Protein AF-0000000080781422 (afdb_homodimer)

Structure (mmCIF, N/CA/C/O backbone):
data_AF-0000000080781422-model_v1
#
loop_
_entity.id
_entity.type
_entity.pdbx_description
1 polymer 'Glyoxalase/bleomycin resistance protein/dioxygenase'
#
loop_
_atom_site.group_PDB
_atom_site.id
_atom_site.type_symbol
_atom_site.label_atom_id
_atom_site.label_alt_id
_atom_site.label_comp_id
_atom_site.label_asym_id
_atom_site.label_entity_id
_atom_site.label_seq_id
_atom_site.pdbx_PDB_ins_code
_atom_site.Cartn_x
_atom_site.Cartn_y
_atom_site.Cartn_z
_atom_site.occupancy
_atom_site.B_iso_or_equiv
_atom_site.auth_seq_id
_atom_site.auth_comp_id
_atom_site.auth_asym_id
_atom_site.auth_atom_id
_atom_site.pdbx_PDB_model_num
ATOM 1 N N . MET A 1 1 ? 3.867 -15.047 11.977 1 62.66 1 MET A N 1
ATOM 2 C CA . MET A 1 1 ? 4.746 -14.5 10.953 1 62.66 1 MET A CA 1
ATOM 3 C C . MET A 1 1 ? 4.207 -13.18 10.422 1 62.66 1 MET A C 1
ATOM 5 O O . MET A 1 1 ? 2.994 -13 10.289 1 62.66 1 MET A O 1
ATOM 9 N N . ALA A 1 2 ? 5.117 -12.133 10.25 1 84.44 2 ALA A N 1
ATOM 10 C CA . ALA A 1 2 ? 4.762 -10.82 9.711 1 84.44 2 ALA A CA 1
ATOM 11 C C . ALA A 1 2 ? 4.312 -10.922 8.258 1 84.44 2 ALA A C 1
ATOM 13 O O . ALA A 1 2 ? 4.766 -11.812 7.527 1 84.44 2 ALA A O 1
ATOM 14 N N . PHE A 1 3 ? 3.281 -10.266 7.895 1 95.44 3 PHE A N 1
ATOM 15 C CA . PHE A 1 3 ? 2.781 -10.203 6.527 1 95.44 3 PHE A CA 1
ATOM 16 C C . PHE A 1 3 ? 2.678 -8.758 6.055 1 95.44 3 PHE A C 1
ATOM 18 O O . PHE A 1 3 ? 1.581 -8.203 5.969 1 95.44 3 PHE A O 1
ATOM 25 N N . PRO A 1 4 ? 3.832 -8.234 5.746 1 97.81 4 PRO A N 1
ATOM 26 C CA . PRO A 1 4 ? 3.846 -6.82 5.359 1 97.81 4 PRO A CA 1
ATOM 27 C C . PRO A 1 4 ? 3.307 -6.59 3.947 1 97.81 4 PRO A C 1
ATOM 29 O O . PRO A 1 4 ? 3.143 -7.547 3.184 1 97.81 4 PRO A O 1
ATOM 32 N N . VAL A 1 5 ? 2.949 -5.375 3.707 1 98.62 5 VAL A N 1
ATOM 33 C CA . VAL A 1 5 ? 2.742 -4.887 2.348 1 98.62 5 VAL A CA 1
ATOM 34 C C . VAL A 1 5 ? 3.936 -4.039 1.915 1 98.62 5 VAL A C 1
ATOM 36 O O . VAL A 1 5 ? 4.465 -3.25 2.703 1 98.62 5 VAL A O 1
ATOM 39 N N . PHE A 1 6 ? 4.391 -4.246 0.684 1 98.06 6 PHE A N 1
ATOM 40 C CA . PHE A 1 6 ? 5.473 -3.471 0.088 1 98.06 6 PHE A CA 1
ATOM 41 C C . PHE A 1 6 ? 4.941 -2.541 -0.996 1 98.06 6 PHE A C 1
ATOM 43 O O . PHE A 1 6 ? 4.359 -2.998 -1.982 1 98.06 6 PHE A O 1
ATOM 50 N N . ILE A 1 7 ? 5.105 -1.283 -0.746 1 97.88 7 ILE A N 1
ATOM 51 C CA . ILE A 1 7 ? 4.73 -0.272 -1.729 1 97.88 7 ILE A CA 1
ATOM 52 C C . ILE A 1 7 ? 5.977 0.254 -2.432 1 97.88 7 ILE A C 1
ATOM 54 O O . ILE A 1 7 ? 6.734 1.045 -1.862 1 97.88 7 ILE A O 1
ATOM 58 N N . ASN A 1 8 ? 6.199 -0.196 -3.662 1 95.38 8 ASN A N 1
ATOM 59 C CA . ASN A 1 8 ? 7.391 0.181 -4.418 1 95.38 8 ASN A CA 1
ATOM 60 C C . ASN A 1 8 ? 7.152 1.439 -5.246 1 95.38 8 ASN A C 1
ATOM 62 O O . ASN A 1 8 ? 6.219 1.492 -6.051 1 95.38 8 ASN A O 1
ATOM 66 N N . LEU A 1 9 ? 7.965 2.381 -5.047 1 93.56 9 LEU A N 1
ATOM 67 C CA . LEU A 1 9 ? 7.93 3.658 -5.754 1 93.56 9 LEU A CA 1
ATOM 68 C C . LEU A 1 9 ? 9.305 4.004 -6.316 1 93.56 9 LEU A C 1
ATOM 70 O O . LEU A 1 9 ? 10.328 3.623 -5.75 1 93.56 9 LEU A O 1
ATOM 74 N N . SER A 1 10 ? 9.336 4.711 -7.383 1 91.94 10 SER A N 1
ATOM 75 C CA . SER A 1 10 ? 10.602 5.203 -7.918 1 91.94 10 SER A CA 1
ATOM 76 C C . SER A 1 10 ? 10.828 6.664 -7.555 1 91.94 10 SER A C 1
ATOM 78 O O . SER A 1 10 ? 9.867 7.402 -7.301 1 91.94 10 SER A O 1
ATOM 80 N N . THR A 1 11 ? 12.031 7.016 -7.449 1 91.38 11 THR A N 1
ATOM 81 C CA . THR A 1 11 ? 12.398 8.398 -7.168 1 91.38 11 THR A C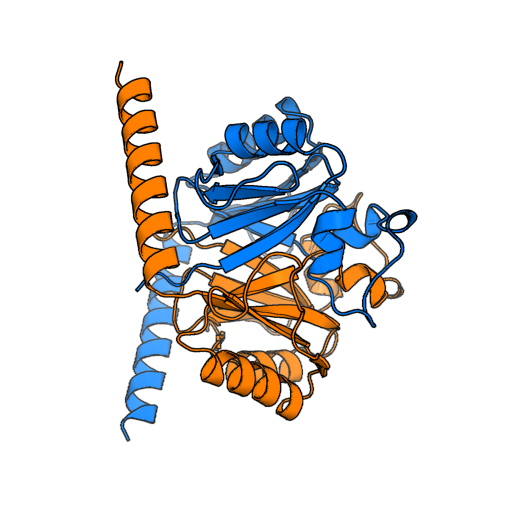A 1
ATOM 82 C C . THR A 1 11 ? 13.633 8.805 -7.969 1 91.38 11 THR A C 1
ATOM 84 O O . THR A 1 11 ? 14.469 7.957 -8.305 1 91.38 11 THR A O 1
ATOM 87 N N . THR A 1 12 ? 13.711 10.086 -8.25 1 86.62 12 THR A N 1
ATOM 88 C CA . THR A 1 12 ? 14.898 10.625 -8.914 1 86.62 12 THR A CA 1
ATOM 89 C C . THR A 1 12 ? 15.883 11.172 -7.891 1 86.62 12 THR A C 1
ATOM 91 O O . THR A 1 12 ? 17 11.547 -8.242 1 86.62 12 THR A O 1
ATOM 94 N N . LYS A 1 13 ? 15.523 11.25 -6.691 1 92.88 13 LYS A N 1
ATOM 95 C CA . LYS A 1 13 ? 16.312 11.797 -5.598 1 92.88 13 LYS A CA 1
ATOM 96 C C . LYS A 1 13 ? 16.25 10.906 -4.363 1 92.88 13 LYS A C 1
ATOM 98 O O . LYS A 1 13 ? 15.617 11.258 -3.365 1 92.88 13 LYS A O 1
ATOM 103 N N . LEU A 1 14 ? 17 9.914 -4.34 1 95.19 14 LEU A N 1
ATOM 104 C CA . LEU A 1 14 ? 16.859 8.852 -3.348 1 95.19 14 LEU A CA 1
ATOM 105 C C . LEU A 1 14 ? 17.094 9.391 -1.941 1 95.19 14 LEU A C 1
ATOM 107 O O . LEU A 1 14 ? 16.281 9.172 -1.043 1 95.19 14 LEU A O 1
ATOM 111 N N . SER A 1 15 ? 18.188 10.125 -1.728 1 96.56 15 SER A N 1
ATOM 112 C CA . SER A 1 15 ? 18.516 10.641 -0.4 1 96.56 15 SER A CA 1
ATOM 113 C C . SER A 1 15 ? 17.469 11.625 0.091 1 96.56 15 SER A C 1
ATOM 115 O O . SER A 1 15 ? 17.078 11.594 1.259 1 96.56 15 SER A O 1
ATOM 117 N N . ALA A 1 16 ? 17.047 12.523 -0.775 1 97.44 16 ALA A N 1
ATOM 118 C CA . ALA A 1 16 ? 16.016 13.484 -0.409 1 97.44 16 ALA A CA 1
ATOM 119 C C . ALA A 1 16 ? 14.703 12.781 -0.078 1 97.44 16 ALA A C 1
ATOM 121 O O . ALA A 1 16 ? 14.016 13.156 0.876 1 97.44 16 ALA A O 1
ATOM 122 N N . ALA A 1 17 ? 14.391 11.773 -0.929 1 96.94 17 ALA A N 1
ATOM 123 C CA . ALA A 1 17 ? 13.18 11 -0.666 1 96.94 17 ALA A CA 1
ATOM 124 C C . ALA A 1 17 ? 13.258 10.297 0.689 1 96.94 17 ALA A C 1
ATOM 126 O O . ALA A 1 17 ? 12.289 10.289 1.446 1 96.94 17 ALA A O 1
ATOM 127 N N . THR A 1 18 ? 14.391 9.75 0.992 1 97.94 18 THR A N 1
ATOM 128 C CA . THR A 1 18 ? 14.594 9.086 2.275 1 97.94 18 THR A CA 1
ATOM 129 C C . THR A 1 18 ? 14.344 10.055 3.428 1 97.94 18 THR A C 1
ATOM 131 O O . THR A 1 18 ? 13.602 9.734 4.363 1 97.94 18 THR A O 1
ATOM 134 N N . THR A 1 19 ? 14.922 11.227 3.32 1 98.31 19 THR A N 1
ATOM 135 C CA . THR A 1 19 ? 14.75 12.242 4.352 1 98.31 19 THR A CA 1
ATOM 136 C C . THR A 1 19 ? 13.281 12.633 4.484 1 98.31 19 THR A C 1
ATOM 138 O O . THR A 1 19 ? 12.773 12.805 5.594 1 98.31 19 THR A O 1
ATOM 141 N N . PHE A 1 20 ? 12.656 12.758 3.363 1 98.56 20 PHE A N 1
ATOM 142 C CA . PHE A 1 20 ? 11.234 13.086 3.363 1 98.56 20 PHE A CA 1
ATOM 143 C C . PHE A 1 20 ? 10.438 12.047 4.148 1 98.56 20 PHE A C 1
ATOM 145 O O . PHE A 1 20 ? 9.695 12.391 5.07 1 98.56 20 PHE A O 1
ATOM 152 N N . TYR A 1 21 ? 10.578 10.758 3.809 1 98.62 21 TYR A N 1
ATOM 153 C CA . TYR A 1 21 ? 9.805 9.703 4.449 1 98.62 21 TYR A CA 1
ATOM 154 C C . TYR A 1 21 ? 10.188 9.562 5.922 1 98.62 21 TYR A C 1
ATOM 156 O O . TYR A 1 21 ? 9.336 9.266 6.762 1 98.62 21 TYR A O 1
ATOM 164 N N . GLU A 1 22 ? 11.469 9.789 6.277 1 98.12 22 GLU A N 1
ATOM 165 C CA . GLU A 1 22 ? 11.844 9.812 7.688 1 98.12 22 GLU A CA 1
ATOM 166 C C . GLU A 1 22 ? 11.109 10.922 8.438 1 98.12 22 GLU A C 1
ATOM 168 O O . GLU A 1 22 ? 10.625 10.711 9.555 1 98.12 22 GLU A O 1
ATOM 173 N N . THR A 1 23 ? 11.047 12.109 7.766 1 98.12 23 THR A N 1
ATOM 174 C CA . THR A 1 23 ? 10.32 13.234 8.344 1 98.12 23 THR A CA 1
ATOM 175 C C . THR A 1 23 ? 8.852 12.883 8.555 1 98.12 23 THR A C 1
ATOM 177 O O . THR A 1 23 ? 8.227 13.336 9.516 1 98.12 23 THR A O 1
ATOM 180 N N . MET A 1 24 ? 8.352 12.016 7.707 1 98.12 24 MET A N 1
ATOM 181 C CA . MET A 1 24 ? 6.934 11.648 7.746 1 98.12 24 MET A CA 1
ATOM 182 C C . MET A 1 24 ? 6.703 10.461 8.68 1 98.12 24 MET A C 1
ATOM 184 O O . MET A 1 24 ? 5.59 9.938 8.75 1 98.12 24 MET A O 1
ATOM 188 N N . GLY A 1 25 ? 7.73 9.992 9.383 1 97.06 25 GLY A N 1
ATOM 189 C CA . GLY A 1 25 ? 7.543 8.984 10.414 1 97.06 25 GLY A CA 1
ATOM 190 C C . GLY A 1 25 ? 7.934 7.594 9.969 1 97.06 25 GLY A C 1
ATOM 191 O O . GLY A 1 25 ? 7.531 6.602 10.578 1 97.06 25 GLY A O 1
ATOM 192 N N . PHE A 1 26 ? 8.625 7.492 8.906 1 98.44 26 PHE A N 1
ATOM 193 C CA . PHE A 1 26 ? 9.148 6.203 8.477 1 98.44 26 PHE A CA 1
ATOM 194 C C . PHE A 1 26 ? 10.578 6.004 8.977 1 98.44 26 PHE A C 1
ATOM 196 O O . PHE A 1 26 ? 11.266 6.973 9.297 1 98.44 26 PHE A O 1
ATOM 203 N N . ILE A 1 27 ? 10.945 4.734 9.047 1 98 27 ILE A N 1
ATOM 204 C CA . ILE A 1 27 ? 12.273 4.32 9.484 1 98 27 ILE A CA 1
ATOM 205 C C . ILE A 1 27 ? 12.984 3.605 8.336 1 98 27 ILE A C 1
ATOM 207 O O . ILE A 1 27 ? 12.445 2.674 7.738 1 98 27 ILE A O 1
ATOM 211 N N . LYS A 1 28 ? 14.172 4.031 8.055 1 97.88 28 LYS A N 1
ATOM 212 C CA . LYS A 1 28 ? 14.961 3.35 7.031 1 97.88 28 LYS A CA 1
ATOM 213 C C . LYS A 1 28 ? 15.422 1.98 7.52 1 97.88 28 LYS A C 1
ATOM 215 O O . LYS A 1 28 ? 16.094 1.877 8.547 1 97.88 28 LYS A O 1
ATOM 220 N N . HIS A 1 29 ? 15.047 1.016 6.801 1 96.75 29 HIS A N 1
ATOM 221 C CA . HIS A 1 29 ? 15.445 -0.351 7.125 1 96.75 29 HIS A CA 1
ATOM 222 C C . HIS A 1 29 ? 16.922 -0.583 6.828 1 96.75 29 HIS A C 1
ATOM 224 O O . HIS A 1 29 ? 17.375 -0.365 5.703 1 96.75 29 HIS A O 1
ATOM 230 N N . PRO A 1 30 ? 17.641 -1.06 7.73 1 93.81 30 PRO A N 1
ATOM 231 C CA . PRO A 1 30 ? 19.078 -1.176 7.527 1 93.81 30 PRO A CA 1
ATOM 232 C C . PRO A 1 30 ? 19.453 -2.344 6.617 1 93.81 30 PRO A C 1
ATOM 234 O O . PRO A 1 30 ? 20.516 -2.316 5.977 1 93.81 30 PRO A O 1
ATOM 237 N N . PHE A 1 31 ? 18.672 -3.322 6.52 1 89.62 31 PHE A N 1
ATOM 238 C CA . PHE A 1 31 ? 18.984 -4.543 5.785 1 89.62 31 PHE A CA 1
ATOM 239 C C . PHE A 1 31 ? 18.547 -4.426 4.332 1 89.62 31 PHE A C 1
ATOM 241 O O . PHE A 1 31 ? 19.281 -4.793 3.418 1 89.62 31 PHE A O 1
ATOM 248 N N . PHE A 1 32 ? 17.375 -3.916 4.129 1 89.44 32 PHE A N 1
ATOM 249 C CA . PHE A 1 32 ? 16.797 -3.85 2.791 1 89.44 32 PHE A CA 1
ATOM 250 C C . PHE A 1 32 ? 17.016 -2.477 2.17 1 89.44 32 PHE A C 1
ATOM 252 O O . PHE A 1 32 ? 16.125 -1.928 1.528 1 89.44 32 PHE A O 1
ATOM 259 N N . SER A 1 33 ? 18.141 -1.875 2.412 1 91.75 33 SER A N 1
ATOM 260 C CA . SER A 1 33 ? 18.547 -0.596 1.834 1 91.75 33 SER A CA 1
ATOM 261 C C . SER A 1 33 ? 19.938 -0.682 1.207 1 91.75 33 SER A C 1
ATOM 263 O O . SER A 1 33 ? 20.828 -1.325 1.756 1 91.75 33 SER A O 1
ATOM 265 N N . SER A 1 34 ? 20.016 -0.158 0.041 1 90.62 34 SER A N 1
ATOM 266 C CA . SER A 1 34 ? 21.266 -0.133 -0.717 1 90.62 34 SER A CA 1
ATOM 267 C C . SER A 1 34 ? 21.484 1.227 -1.37 1 90.62 34 SER A C 1
ATOM 269 O O . SER A 1 34 ? 20.797 2.197 -1.043 1 90.62 34 SER A O 1
ATOM 271 N N . GLU A 1 35 ? 22.484 1.297 -2.227 1 91.94 35 GLU A N 1
ATOM 272 C CA . GLU A 1 35 ? 22.766 2.539 -2.941 1 91.94 35 GLU A CA 1
ATOM 273 C C . GLU A 1 35 ? 21.703 2.822 -3.992 1 91.94 35 GLU A C 1
ATOM 275 O O . GLU A 1 35 ? 21.562 3.955 -4.457 1 91.94 35 GLU A O 1
ATOM 280 N N . HIS A 1 36 ? 20.844 1.854 -4.297 1 91.38 36 HIS A N 1
ATOM 281 C CA . HIS A 1 36 ? 19.891 2.006 -5.387 1 91.38 36 HIS A CA 1
ATOM 282 C C . HIS A 1 36 ? 18.469 2.111 -4.863 1 91.38 36 HIS A C 1
ATOM 284 O O . HIS A 1 36 ? 17.547 2.43 -5.617 1 91.38 36 HIS A O 1
ATOM 290 N N . GLY A 1 37 ? 18.266 1.798 -3.574 1 95.19 37 GLY A N 1
ATOM 291 C CA . GLY A 1 37 ? 16.938 1.826 -3.014 1 95.19 37 GLY A CA 1
ATOM 292 C C . GLY A 1 37 ? 16.922 1.69 -1.502 1 95.19 37 GLY A C 1
ATOM 293 O O . GLY A 1 37 ? 17.812 1.079 -0.918 1 95.19 37 GLY A O 1
ATOM 294 N N . HIS A 1 38 ? 15.977 2.268 -0.909 1 97.56 38 HIS A N 1
ATOM 295 C CA . HIS A 1 38 ? 15.789 2.238 0.537 1 97.56 38 HIS A CA 1
ATOM 296 C C . HIS A 1 38 ? 14.406 1.711 0.902 1 97.56 38 HIS A C 1
ATOM 298 O O . HIS A 1 38 ? 13.414 2.07 0.267 1 97.56 38 HIS A O 1
ATOM 304 N N . ALA A 1 39 ? 14.398 0.794 1.855 1 97.81 39 ALA A N 1
ATOM 305 C CA . ALA A 1 39 ? 13.133 0.378 2.463 1 97.81 39 ALA A CA 1
ATOM 306 C C . ALA A 1 39 ? 12.766 1.281 3.635 1 97.81 39 ALA A C 1
ATOM 308 O O . ALA A 1 39 ? 13.555 1.444 4.574 1 97.81 39 ALA A O 1
ATOM 309 N N . MET A 1 40 ? 11.625 1.876 3.578 1 98.5 40 MET A N 1
ATOM 310 C CA . MET A 1 40 ? 11.125 2.773 4.617 1 98.5 40 MET A CA 1
ATOM 311 C C . MET A 1 40 ? 9.961 2.139 5.367 1 98.5 40 MET A C 1
ATOM 313 O O . MET A 1 40 ? 8.875 1.964 4.805 1 98.5 40 MET A O 1
ATOM 317 N N . VAL A 1 41 ? 10.156 1.852 6.656 1 98.31 41 VAL A N 1
ATOM 318 C CA . VAL A 1 41 ? 9.18 1.143 7.477 1 98.31 41 VAL A CA 1
ATOM 319 C C . VAL A 1 41 ? 8.398 2.141 8.328 1 98.31 41 VAL A C 1
ATOM 321 O O . VAL A 1 41 ? 8.984 2.971 9.023 1 98.31 41 VAL A O 1
ATOM 324 N N . HIS A 1 42 ? 7.074 2.074 8.234 1 98.31 42 HIS A N 1
ATOM 325 C CA . HIS A 1 42 ? 6.266 3.023 8.992 1 98.31 42 HIS A CA 1
ATOM 326 C C . HIS A 1 42 ? 6.422 2.809 10.492 1 98.31 42 HIS A C 1
ATOM 328 O O . HIS A 1 42 ? 6.348 1.676 10.969 1 98.31 42 HIS A O 1
ATOM 334 N N . SER A 1 43 ? 6.492 3.812 11.242 1 97 43 SER A N 1
ATOM 335 C CA . SER A 1 43 ? 6.836 3.725 12.656 1 97 43 SER A CA 1
ATOM 336 C C . SER A 1 43 ? 5.664 3.203 13.484 1 97 43 SER A C 1
ATOM 338 O O . SER A 1 43 ? 5.859 2.568 14.523 1 97 43 SER A O 1
ATOM 340 N N . ARG A 1 44 ? 4.422 3.434 13.031 1 96.38 44 ARG A N 1
ATOM 341 C CA . ARG A 1 44 ? 3.254 3.045 13.812 1 96.38 44 ARG A CA 1
ATOM 342 C C . ARG A 1 44 ? 2.754 1.664 13.406 1 96.38 44 ARG A C 1
ATOM 344 O O . ARG A 1 44 ? 1.955 1.052 14.117 1 96.38 44 ARG A O 1
ATOM 351 N N . ASN A 1 45 ? 3.141 1.188 12.344 1 97.62 45 ASN A N 1
ATOM 352 C CA . ASN A 1 45 ? 2.832 -0.14 11.828 1 97.62 45 ASN A CA 1
ATOM 353 C C . ASN A 1 45 ? 3.943 -0.663 10.922 1 97.62 45 ASN A C 1
ATOM 355 O O . ASN A 1 45 ? 4.008 -0.309 9.742 1 97.62 45 ASN A O 1
ATOM 359 N N . HIS A 1 46 ? 4.723 -1.526 11.43 1 96.62 46 HIS A N 1
ATOM 360 C CA . HIS A 1 46 ? 5.945 -1.945 10.758 1 96.62 46 HIS A CA 1
ATOM 361 C C . HIS A 1 46 ? 5.641 -2.867 9.578 1 96.62 46 HIS A C 1
ATOM 363 O O . HIS A 1 46 ? 6.539 -3.215 8.805 1 96.62 46 HIS A O 1
ATOM 369 N N . ASP A 1 47 ? 4.387 -3.209 9.383 1 97.5 47 ASP A N 1
ATOM 370 C CA . ASP A 1 47 ? 4.008 -4.039 8.242 1 97.5 47 ASP A CA 1
ATOM 371 C C . ASP A 1 47 ? 3.777 -3.184 6.992 1 97.5 47 ASP A C 1
ATOM 373 O O . ASP A 1 47 ? 3.521 -3.713 5.91 1 97.5 47 ASP A O 1
ATOM 377 N N . ILE A 1 48 ? 3.818 -1.918 7.137 1 98.5 48 ILE A N 1
ATOM 378 C CA . ILE A 1 48 ? 3.73 -0.994 6.012 1 98.5 48 ILE A CA 1
ATOM 379 C C . ILE A 1 48 ? 5.133 -0.553 5.598 1 98.5 48 ILE A C 1
ATOM 381 O O . ILE A 1 48 ? 5.801 0.182 6.324 1 98.5 48 ILE A O 1
ATOM 385 N N . VAL A 1 49 ? 5.551 -0.998 4.445 1 98.5 49 VAL A N 1
ATOM 386 C CA . VAL A 1 49 ? 6.91 -0.724 3.984 1 98.5 49 VAL A CA 1
ATOM 387 C C . VAL A 1 49 ? 6.867 -0.046 2.617 1 98.5 49 VAL A C 1
ATOM 389 O O . VAL A 1 49 ? 6.309 -0.595 1.663 1 98.5 49 VAL A O 1
ATOM 392 N N . VAL A 1 50 ? 7.406 1.125 2.549 1 98.38 50 VAL A N 1
ATOM 393 C CA . VAL A 1 50 ? 7.586 1.814 1.274 1 98.38 50 VAL A CA 1
ATOM 394 C C . VAL A 1 50 ? 8.992 1.554 0.74 1 98.38 50 VAL A C 1
ATOM 396 O O . VAL A 1 50 ? 9.984 1.848 1.414 1 98.38 50 VAL A O 1
ATOM 399 N N . MET A 1 51 ? 9.07 0.971 -0.434 1 97.19 51 MET A N 1
ATOM 400 C CA . MET A 1 51 ? 10.344 0.752 -1.123 1 97.19 51 MET A CA 1
ATOM 401 C C . MET A 1 51 ? 10.609 1.854 -2.143 1 97.19 51 MET A C 1
ATOM 403 O O . MET A 1 51 ? 9.977 1.889 -3.201 1 97.19 51 MET A O 1
ATOM 407 N N . ILE A 1 52 ? 11.508 2.707 -1.767 1 96.38 52 ILE A N 1
ATOM 408 C CA . ILE A 1 52 ? 11.867 3.777 -2.691 1 96.38 52 ILE A CA 1
ATOM 409 C C . ILE A 1 52 ? 13.156 3.408 -3.428 1 96.38 52 ILE A C 1
ATOM 411 O O . ILE A 1 52 ? 14.156 3.059 -2.801 1 96.38 52 ILE A O 1
ATOM 415 N N . SER A 1 53 ? 13.148 3.492 -4.719 1 93.88 53 SER A N 1
ATOM 416 C CA . SER A 1 53 ? 14.312 3.119 -5.516 1 93.88 53 SER A CA 1
ATOM 417 C C . SER A 1 53 ? 14.516 4.086 -6.676 1 93.88 53 SER A C 1
ATOM 419 O O . SER A 1 53 ? 13.594 4.785 -7.082 1 93.88 53 SER A O 1
ATOM 421 N N . SER A 1 54 ? 15.75 4.109 -7.148 1 91.31 54 SER A N 1
ATOM 422 C CA . SER A 1 54 ? 15.984 4.816 -8.406 1 91.31 54 SER A CA 1
ATOM 423 C C . SER A 1 54 ? 15.117 4.258 -9.523 1 91.31 54 SER A C 1
ATOM 425 O O . SER A 1 54 ? 14.68 3.105 -9.461 1 91.31 54 SER A O 1
ATOM 427 N N . ALA A 1 55 ? 14.953 5.102 -10.5 1 84.81 55 ALA A N 1
ATOM 428 C CA . ALA A 1 55 ? 14.102 4.691 -11.609 1 84.81 55 ALA A CA 1
ATOM 429 C C . ALA A 1 55 ? 14.633 3.424 -12.273 1 84.81 55 ALA A C 1
ATOM 431 O O . ALA A 1 55 ? 13.867 2.498 -12.555 1 84.81 55 ALA A O 1
ATOM 432 N N . ASP A 1 56 ? 15.945 3.373 -12.453 1 84.88 56 ASP A N 1
ATOM 433 C CA . ASP A 1 56 ? 16.562 2.207 -13.078 1 84.88 56 ASP A CA 1
ATOM 434 C C . ASP A 1 56 ? 16.359 0.956 -12.227 1 84.88 56 ASP A C 1
ATOM 436 O O . ASP A 1 56 ? 16.047 -0.115 -12.75 1 84.88 56 ASP A O 1
ATOM 440 N N . HIS A 1 57 ? 16.516 1.125 -10.992 1 88.31 57 HIS A N 1
ATOM 441 C CA . HIS A 1 57 ? 16.359 -0.009 -10.086 1 88.31 57 HIS A CA 1
ATOM 442 C C . HIS A 1 57 ? 14.906 -0.454 -10.008 1 88.31 57 HIS A C 1
ATOM 444 O O . HIS A 1 57 ? 14.617 -1.653 -10.016 1 88.31 57 HIS A O 1
ATOM 450 N N . PHE A 1 58 ? 14.047 0.47 -9.961 1 89.06 58 PHE A N 1
ATOM 451 C CA . PHE A 1 58 ? 12.617 0.184 -9.922 1 89.06 58 PHE A CA 1
ATOM 452 C C . PHE A 1 58 ? 12.195 -0.628 -11.141 1 89.06 58 PHE A C 1
ATOM 454 O O . PHE A 1 58 ? 11.445 -1.596 -11.016 1 89.06 58 PHE A O 1
ATOM 461 N N . GLN A 1 59 ? 12.695 -0.289 -12.273 1 86.38 59 GLN A N 1
ATOM 462 C CA . GLN A 1 59 ? 12.312 -0.931 -13.523 1 86.38 59 GLN A CA 1
ATOM 463 C C . GLN A 1 59 ? 12.719 -2.4 -13.539 1 86.38 59 GLN A C 1
ATOM 465 O O . GLN A 1 59 ? 12.148 -3.205 -14.273 1 86.38 59 GLN A O 1
ATOM 470 N N . LYS A 1 60 ? 13.664 -2.768 -12.711 1 85.75 60 LYS A N 1
ATOM 471 C CA . LYS A 1 60 ? 14.109 -4.156 -12.656 1 85.75 60 LYS A CA 1
ATOM 472 C C . LYS A 1 60 ? 13.031 -5.055 -12.055 1 85.75 60 LYS A C 1
ATOM 474 O O . LYS A 1 60 ? 13.031 -6.27 -12.273 1 85.75 60 LYS A O 1
ATOM 479 N N . PHE A 1 61 ? 12.133 -4.473 -11.336 1 88.44 61 PHE A N 1
ATOM 480 C CA . PHE A 1 61 ? 11.07 -5.242 -10.695 1 88.44 61 PHE A CA 1
ATOM 481 C C . PHE A 1 61 ? 9.828 -5.289 -11.578 1 88.44 61 PHE A C 1
ATOM 483 O O . PHE A 1 61 ? 8.922 -6.086 -11.336 1 88.44 61 PHE A O 1
ATOM 490 N N . ILE A 1 62 ? 9.773 -4.438 -12.539 1 89.06 62 ILE A N 1
ATOM 491 C CA . ILE A 1 62 ? 8.633 -4.352 -13.43 1 89.06 62 ILE A CA 1
ATOM 492 C C . ILE A 1 62 ? 8.781 -5.363 -14.562 1 89.06 62 ILE A C 1
ATOM 494 O O . ILE A 1 62 ? 9.836 -5.441 -15.195 1 89.06 62 ILE A O 1
ATOM 498 N N . PRO A 1 63 ? 7.699 -6.172 -14.742 1 89.44 63 PRO A N 1
ATOM 499 C CA . PRO A 1 63 ? 7.777 -7.078 -15.891 1 89.44 63 PRO A CA 1
ATOM 500 C C . PRO A 1 63 ? 8.172 -6.363 -17.188 1 89.44 63 PRO A C 1
ATOM 502 O O . PRO A 1 63 ? 7.738 -5.238 -17.422 1 89.44 63 PRO A O 1
ATOM 505 N N . ALA A 1 64 ? 8.922 -7.098 -17.969 1 85.75 64 ALA A N 1
ATOM 506 C CA . ALA A 1 64 ? 9.5 -6.5 -19.172 1 85.75 64 ALA A CA 1
ATOM 507 C C . ALA A 1 64 ? 8.414 -5.891 -20.062 1 85.75 64 ALA A C 1
ATOM 509 O O . ALA A 1 64 ? 8.586 -4.797 -20.594 1 85.75 64 ALA A O 1
ATOM 510 N N . SER A 1 65 ? 7.34 -6.531 -20.234 1 86.06 65 SER A N 1
ATOM 511 C CA . SER A 1 65 ? 6.266 -6.098 -21.125 1 86.06 65 SER A CA 1
ATOM 512 C C . SER A 1 65 ? 5.531 -4.891 -20.547 1 86.06 65 SER A C 1
ATOM 514 O O . SER A 1 65 ? 4.711 -4.277 -21.234 1 86.06 65 SER A O 1
ATOM 516 N N . ARG A 1 66 ? 5.848 -4.52 -19.297 1 86.31 66 ARG A N 1
ATOM 517 C CA . ARG A 1 66 ? 5.148 -3.428 -18.641 1 86.31 66 ARG A CA 1
ATOM 518 C C . ARG A 1 66 ? 6.09 -2.264 -18.359 1 86.31 66 ARG A C 1
ATOM 520 O O . ARG A 1 66 ? 5.691 -1.267 -17.75 1 86.31 66 ARG A O 1
ATOM 527 N N . ARG A 1 67 ? 7.285 -2.434 -18.797 1 80.94 67 ARG A N 1
ATOM 528 C CA . ARG A 1 67 ? 8.266 -1.383 -18.531 1 80.94 67 ARG A CA 1
ATOM 529 C C . ARG A 1 67 ? 7.996 -0.154 -19.391 1 80.94 67 ARG A C 1
ATOM 531 O O . ARG A 1 67 ? 7.629 -0.28 -20.562 1 80.94 67 ARG A O 1
ATOM 538 N N . THR A 1 68 ? 7.93 0.977 -18.688 1 68.19 68 THR A N 1
ATOM 539 C CA . THR A 1 68 ? 7.785 2.246 -19.391 1 68.19 68 THR A CA 1
ATOM 540 C C . THR A 1 68 ? 9.102 3.018 -19.391 1 68.19 68 THR A C 1
ATOM 542 O O . THR A 1 68 ? 9.891 2.914 -18.438 1 68.19 68 THR A O 1
ATOM 545 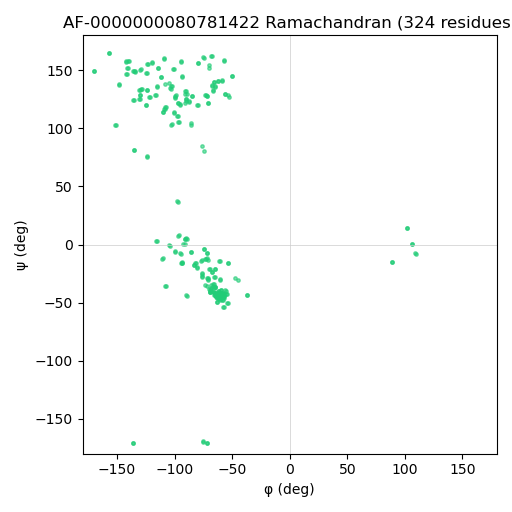N N . PRO A 1 69 ? 9.344 3.586 -20.547 1 57.84 69 PRO A N 1
ATOM 546 C CA . PRO A 1 69 ? 10.547 4.426 -20.5 1 57.84 69 PRO A CA 1
ATOM 547 C C . PRO A 1 69 ? 10.508 5.457 -19.375 1 57.84 69 PRO A C 1
ATOM 549 O O . PRO A 1 69 ? 9.43 5.926 -19 1 57.84 69 PRO A O 1
ATOM 552 N N . GLU A 1 70 ? 11.57 5.531 -18.531 1 54.28 70 GLU A N 1
ATOM 553 C CA . GLU A 1 70 ? 11.75 6.387 -17.359 1 54.28 70 GLU A CA 1
ATOM 554 C C . GLU A 1 70 ? 11.148 7.77 -17.594 1 54.28 70 GLU A C 1
ATOM 556 O O . GLU A 1 70 ? 10.609 8.375 -16.656 1 54.28 70 GLU A O 1
ATOM 561 N N . THR A 1 71 ? 11.367 8.312 -18.734 1 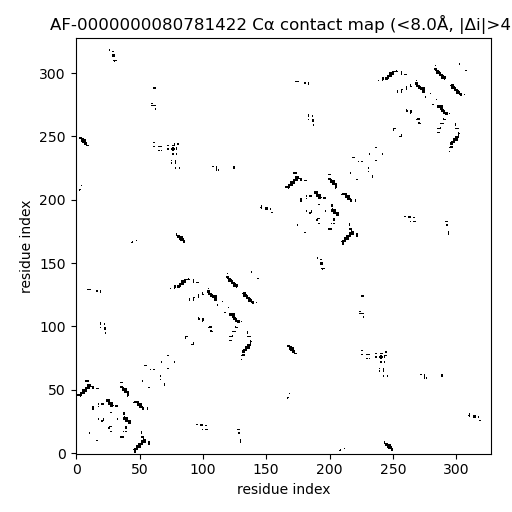49.44 71 THR A N 1
ATOM 562 C CA . THR A 1 71 ? 11.031 9.695 -19.062 1 49.44 71 THR A CA 1
ATOM 563 C C . THR A 1 71 ? 9.523 9.93 -18.938 1 49.44 71 THR A C 1
ATOM 565 O O . THR A 1 71 ? 9.07 11.078 -18.922 1 49.44 71 THR A O 1
ATOM 568 N N . THR A 1 72 ? 8.883 8.875 -18.875 1 52.81 72 THR A N 1
ATOM 569 C CA . THR A 1 72 ? 7.469 9.102 -19.156 1 52.81 72 THR A CA 1
ATOM 570 C C . THR A 1 72 ? 6.645 9.078 -17.875 1 52.81 72 THR A C 1
ATOM 572 O O . THR A 1 72 ? 5.414 9.094 -17.922 1 52.81 72 THR A O 1
ATOM 575 N N . ILE A 1 73 ? 7.266 8.844 -16.75 1 56.66 73 ILE A N 1
ATOM 576 C CA . ILE A 1 73 ? 6.344 8.844 -15.617 1 56.66 73 ILE A CA 1
ATOM 577 C C . ILE A 1 73 ? 5.941 10.281 -15.281 1 56.66 73 ILE A C 1
ATOM 579 O O . ILE A 1 73 ? 6.73 11.039 -14.711 1 56.66 73 ILE A O 1
ATOM 583 N N . ASP A 1 74 ? 4.965 10.797 -16.078 1 58.69 74 ASP A N 1
ATOM 584 C CA . ASP A 1 74 ? 4.422 12.117 -15.781 1 58.69 74 ASP A CA 1
ATOM 585 C C . ASP A 1 74 ? 3.584 12.109 -14.508 1 58.69 74 ASP A C 1
ATOM 587 O O . ASP A 1 74 ? 3.305 11.039 -13.953 1 58.69 74 ASP A O 1
ATOM 591 N N . GLU A 1 75 ? 3.535 13.273 -13.953 1 57.19 75 GLU A N 1
ATOM 592 C CA . GLU A 1 75 ? 2.826 13.484 -12.695 1 57.19 75 GLU A CA 1
ATOM 593 C C . GLU A 1 75 ? 1.439 12.852 -12.727 1 57.19 75 GLU A C 1
ATOM 595 O O . GLU A 1 75 ? 0.943 12.375 -11.703 1 57.19 75 GLU A O 1
ATOM 600 N N . VAL A 1 76 ? 0.894 12.781 -13.859 1 55.84 76 VAL A N 1
ATOM 601 C CA . VAL A 1 76 ? -0.479 12.312 -14.008 1 55.84 76 VAL A CA 1
ATOM 602 C C . VAL A 1 76 ? -0.534 10.805 -13.75 1 55.84 76 VAL A C 1
ATOM 604 O O . VAL A 1 76 ? -1.487 10.305 -13.148 1 55.84 76 VAL A O 1
ATOM 607 N N . SER A 1 77 ? 0.553 10.203 -14.039 1 61.72 77 SER A N 1
ATOM 608 C CA . SER A 1 77 ? 0.614 8.75 -13.867 1 61.72 77 SER A CA 1
ATOM 609 C C . SER A 1 77 ? 0.697 8.375 -12.391 1 61.72 77 SER A C 1
ATOM 611 O O . SER A 1 77 ? 0.313 7.273 -12 1 61.72 77 SER A O 1
ATOM 613 N N . LYS A 1 78 ? 0.944 9.383 -11.641 1 69.75 78 LYS A N 1
ATOM 614 C CA . LYS A 1 78 ? 1.153 9.086 -10.227 1 69.75 78 LYS A CA 1
ATOM 615 C C . LYS A 1 78 ? -0.147 9.211 -9.438 1 69.75 78 LYS A C 1
ATOM 617 O O . LYS A 1 78 ? -0.211 8.836 -8.273 1 69.75 78 LYS A O 1
ATOM 622 N N . ASN A 1 79 ? -1.229 9.555 -10.164 1 76.19 79 ASN A N 1
ATOM 623 C CA . ASN A 1 79 ? -2.512 9.719 -9.492 1 76.19 79 ASN A CA 1
ATOM 624 C C . ASN A 1 79 ? -3.363 8.453 -9.586 1 76.19 79 ASN A C 1
ATOM 626 O O . ASN A 1 79 ? -4.535 8.461 -9.203 1 76.19 79 ASN A O 1
ATOM 630 N N . VAL A 1 80 ? -2.727 7.469 -10.086 1 83.5 80 VAL A N 1
ATOM 631 C CA . VAL A 1 80 ? -3.531 6.285 -10.352 1 83.5 80 VAL A CA 1
ATOM 632 C C . VAL A 1 80 ? -3.701 5.473 -9.07 1 83.5 80 VAL A C 1
ATOM 634 O O . VAL A 1 80 ? -4.559 4.59 -8.992 1 83.5 80 VAL A O 1
ATOM 637 N N . VAL A 1 81 ? -2.887 5.762 -8.102 1 91.56 81 VAL A N 1
ATOM 638 C CA . VAL A 1 81 ? -2.988 5.141 -6.781 1 91.56 81 VAL A CA 1
ATOM 639 C C . VAL A 1 81 ? -2.975 6.219 -5.699 1 91.56 81 VAL A C 1
ATOM 641 O O . VAL A 1 81 ? -2.174 7.152 -5.754 1 91.56 81 VAL A O 1
ATOM 644 N N . LEU A 1 82 ? -3.912 6.203 -4.812 1 94.12 82 LEU A N 1
ATOM 645 C CA . LEU A 1 82 ? -3.92 7.047 -3.625 1 94.12 82 LEU A CA 1
ATOM 646 C C . LEU A 1 82 ? -3.639 6.227 -2.371 1 94.12 82 LEU A C 1
ATOM 648 O O . LEU A 1 82 ? -4.375 5.285 -2.062 1 94.12 82 LEU A O 1
ATOM 652 N N . LEU A 1 83 ? -2.545 6.555 -1.688 1 97.56 83 LEU A N 1
ATOM 653 C CA . LEU A 1 83 ? -2.127 5.824 -0.494 1 97.56 83 LEU A CA 1
ATOM 654 C C . LEU A 1 83 ? -2.598 6.539 0.77 1 97.56 83 LEU A C 1
ATOM 656 O O . LEU A 1 83 ? -2.264 7.703 0.99 1 97.56 83 LEU A O 1
ATOM 660 N N . GLY A 1 84 ? -3.371 5.812 1.542 1 97.56 84 GLY A N 1
ATOM 661 C CA . GLY A 1 84 ? -3.963 6.434 2.717 1 97.56 84 GLY A CA 1
ATOM 662 C C . GLY A 1 84 ? -3.408 5.891 4.02 1 97.56 84 GLY A C 1
ATOM 663 O O . GLY A 1 84 ? -3.158 4.688 4.141 1 97.56 84 GLY A O 1
ATOM 664 N N . LEU A 1 85 ? -3.26 6.719 5.008 1 98.19 85 LEU A N 1
ATOM 665 C CA . LEU A 1 85 ? -2.893 6.367 6.375 1 98.19 85 LEU A CA 1
ATOM 666 C C . LEU A 1 85 ? -3.783 7.09 7.379 1 98.19 85 LEU A C 1
ATOM 668 O O . LEU A 1 85 ? -4.199 8.227 7.145 1 98.19 85 LEU A O 1
ATOM 672 N N . PRO A 1 86 ? -4.004 6.484 8.453 1 97.25 86 PRO A N 1
ATOM 673 C CA . PRO A 1 86 ? -4.875 7.113 9.453 1 97.25 86 PRO A CA 1
ATOM 674 C C . PRO A 1 86 ? -4.156 8.18 10.273 1 97.25 86 PRO A C 1
ATOM 676 O O . PRO A 1 86 ? -2.922 8.195 10.328 1 97.25 86 PRO A O 1
ATOM 679 N N . ALA A 1 87 ? -4.91 9.031 10.781 1 96.69 87 ALA A N 1
ATOM 680 C CA . ALA A 1 87 ? -4.512 9.992 11.805 1 96.69 87 ALA A CA 1
ATOM 681 C C . ALA A 1 87 ? -5.402 9.875 13.039 1 96.69 87 ALA A C 1
ATOM 683 O O . ALA A 1 87 ? -6.551 9.438 12.945 1 96.69 87 ALA A O 1
ATOM 684 N N . LYS A 1 88 ? -4.914 10.273 14.156 1 95.5 88 LYS A N 1
ATOM 685 C CA . LYS A 1 88 ? -5.617 10.102 15.422 1 95.5 88 LYS A CA 1
ATOM 686 C C . LYS A 1 88 ? -6.633 11.219 15.641 1 95.5 88 LYS A C 1
ATOM 688 O O . LYS A 1 88 ? -7.492 11.117 16.516 1 95.5 88 LYS A O 1
ATOM 693 N N . SER A 1 89 ? -6.496 12.305 14.906 1 95.69 89 SER A N 1
ATOM 694 C CA . SER A 1 89 ? -7.383 13.461 15.031 1 95.69 89 SER A CA 1
ATOM 695 C C . SER A 1 89 ? -7.379 14.297 13.75 1 95.69 89 SER A C 1
ATOM 697 O O . SER A 1 89 ? -6.5 14.133 12.898 1 95.69 89 SER A O 1
ATOM 699 N N . LYS A 1 90 ? -8.406 15.156 13.695 1 95.25 90 LYS A N 1
ATOM 700 C CA . LYS A 1 90 ? -8.438 16.109 12.594 1 95.25 90 LYS A CA 1
ATOM 701 C C . LYS A 1 90 ? -7.195 17 12.609 1 95.25 90 LYS A C 1
ATOM 703 O O . LYS A 1 90 ? -6.617 17.297 11.562 1 95.25 90 LYS A O 1
ATOM 708 N N . GLN A 1 91 ? -6.801 17.375 13.781 1 97.38 91 GLN A N 1
ATOM 709 C CA . GLN A 1 91 ? -5.613 18.203 13.93 1 97.38 91 GLN A CA 1
ATOM 710 C C . GLN A 1 91 ? -4.367 17.484 13.422 1 97.38 91 GLN A C 1
ATOM 712 O O . GLN A 1 91 ? -3.525 18.078 12.75 1 97.38 91 GLN A O 1
ATOM 717 N N . GLU A 1 92 ? -4.234 16.219 13.711 1 97.94 92 GLU A N 1
ATOM 718 C CA . GLU A 1 92 ? -3.076 15.461 13.25 1 97.94 92 GLU A CA 1
ATOM 719 C C . GLU A 1 92 ? -3.055 15.352 11.734 1 97.94 92 GLU A C 1
ATOM 721 O O . GLU A 1 92 ? -1.986 15.359 11.117 1 97.94 92 GLU A O 1
ATOM 726 N N . VAL A 1 93 ? -4.277 15.211 11.117 1 97.5 93 VAL A N 1
ATOM 727 C CA . VAL A 1 93 ? -4.348 15.219 9.656 1 97.5 93 VAL A CA 1
ATOM 728 C C . VAL A 1 93 ? -3.672 16.484 9.117 1 97.5 93 VAL A C 1
ATOM 730 O O . VAL A 1 93 ? -2.766 16.391 8.289 1 97.5 93 VAL A O 1
ATOM 733 N N . ASP A 1 94 ? -4.074 17.609 9.672 1 97.88 94 ASP A N 1
ATOM 734 C CA . ASP A 1 94 ? -3.535 18.891 9.219 1 97.88 94 ASP A CA 1
ATOM 735 C C . ASP A 1 94 ? -2.035 18.969 9.477 1 97.88 94 ASP A C 1
ATOM 737 O O . ASP A 1 94 ? -1.271 19.391 8.609 1 97.88 94 ASP A O 1
ATOM 741 N N . GLU A 1 95 ? -1.611 18.594 10.617 1 98.31 95 GLU A N 1
ATOM 742 C CA . GLU A 1 95 ? -0.205 18.656 11 1 98.31 95 GLU A CA 1
ATOM 743 C C . GLU A 1 95 ? 0.666 17.812 10.078 1 98.31 95 GLU A C 1
ATOM 745 O O . GLU A 1 95 ? 1.73 18.266 9.641 1 98.31 95 GLU A O 1
ATOM 750 N N . LEU A 1 96 ? 0.229 16.641 9.797 1 98.31 96 LEU A N 1
ATOM 751 C CA . LEU A 1 96 ? 1.015 15.727 8.961 1 98.31 96 LEU A CA 1
ATOM 752 C C . LEU A 1 96 ? 1.083 16.219 7.523 1 98.31 96 LEU A C 1
ATOM 754 O O . LEU A 1 96 ? 2.133 16.141 6.883 1 98.31 96 LEU A O 1
ATOM 758 N N . VAL A 1 97 ? -0.008 16.719 7.027 1 98.5 97 VAL A N 1
ATOM 759 C CA . VAL A 1 97 ? -0.033 17.25 5.668 1 98.5 97 VAL A CA 1
ATOM 760 C C . VAL A 1 97 ? 0.863 18.484 5.57 1 98.5 97 VAL A C 1
ATOM 762 O O . VAL A 1 97 ? 1.613 18.641 4.605 1 98.5 97 VAL A O 1
ATOM 765 N N . GLU A 1 98 ? 0.823 19.328 6.582 1 98.44 98 GLU A N 1
ATOM 766 C CA . GLU A 1 98 ? 1.689 20.5 6.594 1 98.44 98 GLU A CA 1
ATOM 767 C C . GLU A 1 98 ? 3.154 20.109 6.762 1 98.44 98 GLU A C 1
ATOM 769 O O . GLU A 1 98 ? 4.043 20.766 6.211 1 98.44 98 GLU A O 1
ATOM 774 N N . ARG A 1 99 ? 3.404 19.125 7.551 1 98.62 99 ARG A N 1
ATOM 775 C CA . ARG A 1 99 ? 4.758 18.594 7.684 1 98.62 99 ARG A CA 1
ATOM 776 C C . ARG A 1 99 ? 5.301 18.141 6.332 1 98.62 99 ARG A C 1
ATOM 778 O O . ARG A 1 99 ? 6.465 18.391 6.012 1 98.62 99 ARG A O 1
ATOM 785 N N . ALA A 1 100 ? 4.449 17.438 5.578 1 98.5 100 ALA A N 1
ATOM 786 C CA . ALA A 1 100 ? 4.848 17.016 4.242 1 98.5 100 ALA A CA 1
ATOM 787 C C . ALA A 1 100 ? 5.238 18.203 3.371 1 98.5 100 ALA A C 1
ATOM 789 O O . ALA A 1 100 ? 6.242 18.156 2.66 1 98.5 100 ALA A O 1
ATOM 790 N N . ALA A 1 101 ? 4.469 19.25 3.463 1 98.19 101 ALA A N 1
ATOM 791 C CA . ALA A 1 101 ? 4.758 20.453 2.688 1 98.19 101 ALA A CA 1
ATOM 792 C C . ALA A 1 101 ? 6.082 21.094 3.119 1 98.19 101 ALA A C 1
ATOM 794 O O . ALA A 1 101 ? 6.883 21.5 2.277 1 98.19 101 ALA A O 1
ATOM 795 N N . SER A 1 102 ? 6.305 21.125 4.383 1 98.31 102 SER A N 1
ATOM 796 C CA . SER A 1 102 ? 7.531 21.719 4.918 1 98.31 102 SER A CA 1
ATOM 797 C C . SER A 1 102 ? 8.75 20.891 4.531 1 98.31 102 SER A C 1
ATOM 799 O O . SER A 1 102 ? 9.867 21.406 4.461 1 98.31 102 SER A O 1
ATOM 801 N N . ALA A 1 103 ? 8.508 19.641 4.266 1 98 103 ALA A N 1
ATOM 802 C CA . ALA A 1 103 ? 9.594 18.734 3.906 1 98 103 ALA A CA 1
ATOM 803 C C . ALA A 1 103 ? 9.805 18.703 2.395 1 98 103 ALA A C 1
ATOM 805 O O . ALA A 1 103 ? 10.602 17.906 1.89 1 98 103 ALA A O 1
ATOM 806 N N . GLY A 1 104 ? 9.109 19.516 1.66 1 97.5 104 GLY A N 1
ATOM 807 C CA . GLY A 1 104 ? 9.344 19.656 0.231 1 97.5 104 GLY A CA 1
ATOM 808 C C . GLY A 1 104 ? 8.234 19.062 -0.613 1 97.5 104 GLY A C 1
ATOM 809 O O . GLY A 1 104 ? 8.234 19.203 -1.838 1 97.5 104 GLY A O 1
A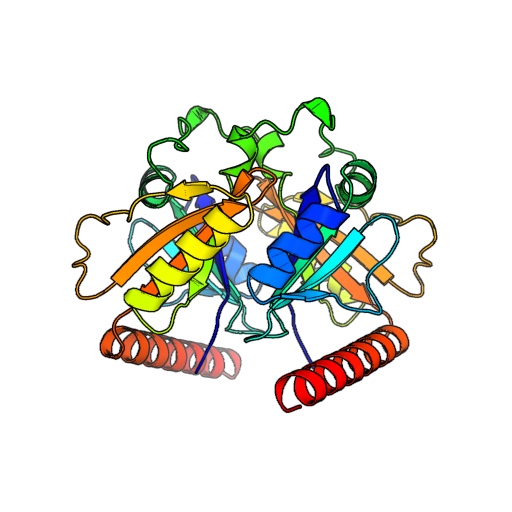TOM 810 N N . GLY A 1 105 ? 7.277 18.359 0.023 1 97.06 105 GLY A N 1
ATOM 811 C CA . GLY A 1 105 ? 6.109 17.875 -0.696 1 97.06 105 GLY A CA 1
ATOM 812 C C . GLY A 1 105 ? 5.098 18.969 -1.003 1 97.06 105 GLY A C 1
ATOM 813 O O . GLY A 1 105 ? 5.422 20.156 -0.945 1 97.06 105 GLY A O 1
ATOM 814 N N . LYS A 1 106 ? 3.98 18.516 -1.444 1 96.62 106 LYS A N 1
ATOM 815 C CA . LYS A 1 106 ? 2.893 19.438 -1.751 1 96.62 106 LYS A CA 1
ATOM 816 C C . LYS A 1 106 ? 1.644 19.109 -0.94 1 96.62 106 LYS A C 1
ATOM 818 O O . LYS A 1 106 ? 1.164 17.969 -0.966 1 96.62 106 LYS A O 1
ATOM 823 N N . ALA A 1 107 ? 1.15 20.094 -0.267 1 97.75 107 ALA A N 1
ATOM 824 C CA . ALA A 1 107 ? -0.077 19.922 0.51 1 97.75 107 ALA A CA 1
ATOM 825 C C . ALA A 1 107 ? -1.3 20.328 -0.308 1 97.75 107 ALA A C 1
ATOM 827 O O . ALA A 1 107 ? -1.233 21.266 -1.118 1 97.75 107 ALA A O 1
ATOM 828 N N . PHE A 1 108 ? -2.355 19.641 -0.099 1 96.5 108 PHE A N 1
ATOM 829 C CA . PHE A 1 108 ? -3.623 19.953 -0.75 1 96.5 108 PHE A CA 1
ATOM 830 C C . PHE A 1 108 ? -4.695 20.266 0.283 1 96.5 108 PHE A C 1
ATOM 832 O O . PHE A 1 108 ? -4.59 19.875 1.442 1 96.5 108 PHE A O 1
ATOM 839 N N . PRO A 1 109 ? -5.73 21.016 -0.125 1 93.56 109 PRO A N 1
ATOM 840 C CA . PRO A 1 109 ? -6.844 21.281 0.791 1 93.56 109 PRO A CA 1
ATOM 841 C C . PRO A 1 109 ? -7.652 20.016 1.101 1 93.56 109 PRO A C 1
ATOM 843 O O . PRO A 1 109 ? -7.516 19.016 0.41 1 93.56 109 PRO A O 1
ATOM 846 N N . ALA A 1 110 ? -8.414 20.141 2.184 1 91.62 110 ALA A N 1
ATOM 847 C CA . ALA A 1 110 ? -9.305 19.031 2.533 1 91.62 110 ALA A CA 1
ATOM 848 C C . ALA A 1 110 ? -10.281 18.734 1.4 1 91.62 110 ALA A C 1
ATOM 850 O O . ALA A 1 110 ? -10.719 19.656 0.691 1 91.62 110 ALA A O 1
ATOM 851 N N . VAL A 1 111 ? -10.469 17.453 1.263 1 82.44 111 VAL A N 1
ATOM 852 C CA . VAL A 1 111 ? -11.453 17.016 0.276 1 82.44 111 VAL A CA 1
ATOM 853 C C . VAL A 1 111 ? -12.82 16.891 0.934 1 82.44 111 VAL A C 1
ATOM 855 O O . VAL A 1 111 ? -12.953 16.297 2.01 1 82.44 111 VAL A O 1
ATOM 858 N N . LYS A 1 112 ? -13.711 17.547 0.466 1 73.69 112 LYS A N 1
ATOM 859 C CA . LYS A 1 112 ? -15.086 17.453 0.955 1 73.69 112 LYS A CA 1
ATOM 860 C C . LYS A 1 112 ? -15.836 16.312 0.268 1 73.69 112 LYS A C 1
ATOM 862 O O . LYS A 1 112 ? -16.031 16.328 -0.949 1 73.69 112 LYS A O 1
ATOM 867 N N . MET A 1 113 ? -15.961 15.258 1.023 1 66.88 113 MET A N 1
ATOM 868 C CA . MET A 1 113 ? -16.734 14.156 0.455 1 66.88 113 MET A CA 1
ATOM 869 C C . MET A 1 113 ? -18.234 14.422 0.578 1 66.88 113 MET A C 1
ATOM 871 O O . MET A 1 113 ? -18.719 14.75 1.66 1 66.88 113 MET A O 1
ATOM 875 N N . GLU A 1 114 ? -18.766 14.445 -0.603 1 60.5 114 GLU A N 1
ATOM 876 C CA . GLU A 1 114 ? -20.219 14.648 -0.575 1 60.5 114 GLU A CA 1
ATOM 877 C C . GLU A 1 114 ? -20.906 13.594 0.281 1 60.5 114 GLU A C 1
ATOM 879 O O . GLU A 1 114 ? -20.641 12.398 0.144 1 60.5 114 GLU A O 1
ATOM 884 N N . GLY A 1 115 ? -21.734 13.93 1.188 1 59.44 115 GLY A N 1
ATOM 885 C CA . GLY A 1 115 ? -22.516 13.031 2.031 1 59.44 115 GLY A CA 1
ATOM 886 C C . GLY A 1 115 ? -21.781 12.633 3.305 1 59.44 115 GLY A C 1
ATOM 887 O O . GLY A 1 115 ? -22.344 11.938 4.148 1 59.44 115 GLY A O 1
ATOM 888 N N . CYS A 1 116 ? -20.609 12.891 3.244 1 63.22 116 CYS A N 1
ATOM 889 C CA . CYS A 1 116 ? -19.891 12.594 4.477 1 63.22 116 CYS A CA 1
ATOM 890 C C . CYS A 1 116 ? -19.656 13.867 5.285 1 63.22 116 CYS A C 1
ATOM 892 O O . CYS A 1 116 ? -19.062 14.82 4.789 1 63.22 116 CYS A O 1
ATOM 894 N N . ASP A 1 117 ? -20.297 13.883 6.387 1 69.75 117 ASP A N 1
ATOM 895 C CA . ASP A 1 117 ? -20.109 14.984 7.328 1 69.75 117 ASP A CA 1
ATOM 896 C C . ASP A 1 117 ? -18.688 14.984 7.898 1 69.75 117 ASP A C 1
ATOM 898 O O . ASP A 1 117 ? -18.141 13.93 8.219 1 69.75 117 ASP A O 1
ATOM 902 N N . GLU A 1 118 ? -18.156 16.078 7.879 1 75.56 118 GLU A N 1
ATOM 903 C CA . GLU A 1 118 ? -16.828 16.281 8.453 1 75.56 118 GLU A CA 1
ATOM 904 C C . GLU A 1 118 ? -16.781 15.797 9.898 1 75.56 118 GLU A C 1
ATOM 906 O O . GLU A 1 118 ? -15.695 15.602 10.453 1 75.56 118 GLU A O 1
ATOM 911 N N . SER A 1 119 ? -17.938 15.625 10.383 1 81.81 119 SER A N 1
ATOM 912 C CA . SER A 1 119 ? -17.984 15.117 11.75 1 81.81 119 SER A CA 1
ATOM 913 C C . SER A 1 119 ? -17.688 13.625 11.789 1 81.81 119 SER A C 1
ATOM 915 O O . SER A 1 119 ? -17.312 13.086 12.844 1 81.81 119 SER A O 1
ATOM 917 N N . MET A 1 120 ? -17.719 13.008 10.688 1 87.44 120 MET A N 1
ATOM 918 C CA . MET A 1 120 ? -17.516 11.562 10.664 1 87.44 120 MET A CA 1
ATOM 919 C C . MET A 1 120 ? -16.156 11.211 10.078 1 87.44 120 MET A C 1
ATOM 921 O O . MET A 1 120 ? -15.516 10.25 10.508 1 87.44 120 MET A O 1
ATOM 925 N N . MET A 1 121 ? -15.773 11.953 9.156 1 91.81 121 MET A N 1
ATOM 926 C CA . MET A 1 121 ? -14.516 11.68 8.469 1 91.81 121 MET A CA 1
ATOM 927 C C . MET A 1 121 ? -13.859 12.969 7.992 1 91.81 121 MET A C 1
ATOM 929 O O . MET A 1 121 ? -14.547 13.898 7.57 1 91.81 121 MET A O 1
ATOM 933 N N . TYR A 1 122 ? -12.57 13.094 8.156 1 93.5 122 TYR A N 1
ATOM 934 C CA . TYR A 1 122 ? -11.773 14.227 7.707 1 93.5 122 TYR A CA 1
ATOM 935 C C . TYR A 1 122 ? -10.484 13.758 7.043 1 93.5 122 TYR A C 1
ATOM 937 O O . TYR A 1 122 ? -9.734 12.969 7.617 1 93.5 122 TYR A O 1
ATOM 945 N N . THR A 1 123 ? -10.297 14.211 5.789 1 94.88 123 THR A N 1
ATOM 946 C CA . THR A 1 123 ? -9.102 13.773 5.074 1 94.88 123 THR A CA 1
ATOM 947 C C . THR A 1 123 ? -8.438 14.945 4.355 1 94.88 123 THR A C 1
ATOM 949 O O . THR A 1 123 ? -9.117 15.891 3.945 1 94.88 123 THR A O 1
ATOM 952 N N . ARG A 1 124 ? -7.18 14.883 4.223 1 96.31 124 ARG A N 1
ATOM 953 C CA . ARG A 1 124 ? -6.359 15.758 3.391 1 96.31 124 ARG A CA 1
ATOM 954 C C . ARG A 1 124 ? -5.23 14.977 2.723 1 96.31 124 ARG A C 1
ATOM 956 O O . ARG A 1 124 ? -4.691 14.031 3.305 1 96.31 124 ARG A O 1
ATOM 963 N N . ALA A 1 125 ? -4.941 15.453 1.545 1 96.44 125 ALA A N 1
ATOM 964 C CA . ALA A 1 125 ? -3.91 14.75 0.783 1 96.44 125 ALA A CA 1
ATOM 965 C C . ALA A 1 125 ? -2.637 15.586 0.688 1 96.44 125 ALA A C 1
ATOM 967 O O . ALA A 1 125 ? -2.654 16.781 0.957 1 96.44 125 ALA A O 1
ATOM 968 N N . PHE A 1 126 ? -1.544 14.945 0.41 1 97 126 PHE A N 1
ATOM 969 C CA . PHE A 1 126 ? -0.297 15.57 -0.008 1 97 126 PHE A CA 1
ATOM 970 C C . PHE A 1 126 ? 0.404 14.734 -1.07 1 97 126 PHE A C 1
ATOM 972 O O . PHE A 1 126 ? 0.095 13.555 -1.238 1 97 126 PHE A O 1
ATOM 979 N N . ALA A 1 127 ? 1.23 15.375 -1.811 1 95.56 127 ALA A N 1
ATOM 980 C CA . ALA A 1 127 ? 2.135 14.688 -2.727 1 95.56 127 ALA A CA 1
ATOM 981 C C . ALA A 1 127 ? 3.553 14.641 -2.166 1 95.56 127 ALA A C 1
ATOM 983 O O . ALA A 1 127 ? 4.047 15.633 -1.629 1 95.56 127 ALA A O 1
ATOM 984 N N . ASP A 1 128 ? 4.168 13.445 -2.252 1 95.75 128 ASP A N 1
ATOM 985 C CA . ASP A 1 128 ? 5.566 13.367 -1.841 1 95.75 128 ASP A CA 1
ATOM 986 C C . ASP A 1 128 ? 6.477 14.055 -2.855 1 95.75 128 ASP A C 1
ATOM 988 O O . ASP A 1 128 ? 5.996 14.727 -3.771 1 95.75 128 ASP A O 1
ATOM 992 N N . LEU A 1 129 ? 7.777 13.961 -2.785 1 94.31 129 LEU A N 1
ATOM 993 C CA . LEU A 1 129 ? 8.742 14.711 -3.586 1 94.31 129 LEU A CA 1
ATOM 994 C C . LEU A 1 129 ? 8.633 14.336 -5.059 1 94.31 129 LEU A C 1
ATOM 996 O O . LEU A 1 129 ? 8.938 15.141 -5.938 1 94.31 129 LEU A O 1
ATOM 1000 N N . ASP A 1 130 ? 8.188 13.102 -5.297 1 91.62 130 ASP A N 1
ATOM 1001 C CA . ASP A 1 130 ? 8.125 12.609 -6.668 1 91.62 130 ASP A CA 1
ATOM 1002 C C . ASP A 1 130 ? 6.703 12.703 -7.219 1 91.62 130 ASP A C 1
ATOM 1004 O O . ASP A 1 130 ? 6.461 12.359 -8.383 1 91.62 130 ASP A O 1
ATOM 1008 N N . GLY A 1 131 ? 5.77 13.078 -6.348 1 91.12 131 GLY A N 1
ATOM 1009 C CA . GLY A 1 131 ? 4.426 13.336 -6.84 1 91.12 131 GLY A CA 1
ATOM 1010 C C . GLY A 1 131 ? 3.439 12.242 -6.473 1 91.12 131 GLY A C 1
ATOM 1011 O O . GLY A 1 131 ? 2.266 12.305 -6.848 1 91.12 131 GLY A O 1
ATOM 1012 N N . TYR A 1 132 ? 3.842 11.195 -5.766 1 93.56 132 TYR A N 1
ATOM 1013 C CA . TYR A 1 132 ? 2.896 10.18 -5.316 1 93.56 132 TYR A CA 1
ATOM 1014 C C . TYR A 1 132 ? 1.938 10.75 -4.277 1 93.56 132 TYR A C 1
ATOM 1016 O O . TYR A 1 132 ? 2.355 11.484 -3.371 1 93.56 132 TYR A O 1
ATOM 1024 N N . LEU A 1 133 ? 0.691 10.43 -4.418 1 94.12 133 LEU A N 1
ATOM 1025 C CA . LEU A 1 133 ? -0.323 11.008 -3.545 1 94.12 133 LEU A CA 1
ATOM 1026 C C . LEU A 1 133 ? -0.521 10.148 -2.301 1 94.12 133 LEU A C 1
ATOM 1028 O O . LEU A 1 133 ? -0.688 8.93 -2.4 1 94.12 133 LEU A O 1
ATOM 1032 N N . TRP A 1 134 ? -0.471 10.766 -1.23 1 97.25 134 TRP A N 1
ATOM 1033 C CA . TRP A 1 134 ? -0.854 10.227 0.071 1 97.25 134 TRP A CA 1
ATOM 1034 C C . TRP A 1 134 ? -2.078 10.953 0.62 1 97.25 134 TRP A C 1
ATOM 1036 O O . TRP A 1 134 ? -2.326 12.109 0.279 1 97.25 134 TRP A O 1
ATOM 1046 N N . GLU A 1 135 ? -2.787 10.242 1.402 1 97.06 135 GLU A N 1
ATOM 1047 C CA . GLU A 1 135 ? -3.932 10.812 2.109 1 97.06 135 GLU A CA 1
ATOM 1048 C C . GLU A 1 135 ? -3.883 10.469 3.598 1 97.06 135 GLU A C 1
ATOM 1050 O O . GLU A 1 135 ? -3.723 9.305 3.971 1 97.06 135 GLU A O 1
ATOM 1055 N N . MET A 1 136 ? -3.947 11.484 4.426 1 97.38 136 MET A N 1
ATOM 1056 C CA . MET A 1 136 ? -4.199 11.289 5.848 1 97.38 136 MET A CA 1
ATOM 1057 C C . MET A 1 136 ? -5.695 11.32 6.148 1 97.38 136 MET A C 1
ATOM 1059 O O . MET A 1 136 ? -6.395 12.234 5.715 1 97.38 136 MET A O 1
ATOM 1063 N N . VAL A 1 137 ? -6.156 10.352 6.906 1 95.94 137 VAL A N 1
ATOM 1064 C CA . VAL A 1 137 ? -7.598 10.234 7.117 1 95.94 137 VAL A CA 1
ATOM 1065 C C . VAL A 1 137 ? -7.891 10.094 8.609 1 95.94 137 VAL A C 1
ATOM 1067 O O . VAL A 1 137 ? -7.203 9.352 9.32 1 95.94 137 VAL A O 1
ATOM 1070 N N . TRP A 1 138 ? -8.773 10.797 9.062 1 95.5 138 TRP A N 1
ATOM 1071 C CA . TRP A 1 138 ? -9.344 10.633 10.398 1 95.5 138 TRP A CA 1
ATOM 1072 C C . TRP A 1 138 ? -10.82 10.242 10.312 1 95.5 138 TRP A C 1
ATOM 1074 O O . TRP A 1 138 ? -11.57 10.797 9.508 1 95.5 138 TRP A O 1
ATOM 1084 N N . CYS A 1 139 ? -11.203 9.312 11.094 1 93.38 139 CYS A N 1
ATOM 1085 C CA . CYS A 1 139 ? -12.594 8.914 11.227 1 93.38 139 CYS A CA 1
ATOM 1086 C C . CYS A 1 139 ? -13.047 8.984 12.68 1 93.38 139 CYS A C 1
ATOM 1088 O O . CYS A 1 139 ? -12.266 8.695 13.594 1 93.38 139 CYS A O 1
ATOM 1090 N N . GLU A 1 140 ? -14.281 9.297 12.836 1 93.38 140 GLU A N 1
ATOM 1091 C CA . GLU A 1 140 ? -14.859 9.344 14.172 1 93.38 140 GLU A CA 1
ATOM 1092 C C . GLU A 1 140 ? -14.812 7.969 14.844 1 93.38 140 GLU A C 1
ATOM 1094 O O . GLU A 1 140 ? -15.047 6.949 14.188 1 93.38 140 GLU A O 1
ATOM 1099 N N . GLU A 1 141 ? -14.516 8.062 16.109 1 92.5 141 GLU A N 1
ATOM 1100 C CA . GLU A 1 141 ? -14.242 6.832 16.859 1 92.5 141 GLU A CA 1
ATOM 1101 C C . GLU A 1 141 ? -15.43 5.875 16.797 1 92.5 141 GLU A C 1
ATOM 1103 O O . GLU A 1 141 ? -15.25 4.66 16.703 1 92.5 141 GLU A O 1
ATOM 1108 N N . GLY A 1 142 ? -16.562 6.406 16.984 1 92 142 GLY A N 1
ATOM 1109 C CA . GLY A 1 142 ? -17.75 5.562 16.906 1 92 142 GLY A CA 1
ATOM 1110 C C . GLY A 1 142 ? -17.875 4.836 15.586 1 92 142 GLY A C 1
ATOM 1111 O O . GLY A 1 142 ? -18.281 3.672 15.547 1 92 142 GLY A O 1
ATOM 1112 N N . MET A 1 143 ? -17.547 5.484 14.539 1 90.69 143 MET A N 1
ATOM 1113 C CA . MET A 1 143 ? -17.578 4.879 13.211 1 90.69 143 MET A CA 1
ATOM 1114 C C . MET A 1 143 ? -16.547 3.771 13.094 1 90.69 143 MET A C 1
ATOM 1116 O O . MET A 1 143 ? -16.828 2.709 12.539 1 90.69 143 MET A O 1
ATOM 1120 N N . VAL A 1 144 ? -15.391 4.035 13.594 1 92.56 144 VAL A N 1
ATOM 1121 C CA . VAL A 1 144 ? -14.312 3.049 13.547 1 92.56 144 VAL A CA 1
ATOM 1122 C C . VAL A 1 144 ? -14.734 1.79 14.305 1 92.56 144 VAL A C 1
ATOM 1124 O O . VAL A 1 144 ? -14.539 0.673 13.82 1 92.56 144 VAL A O 1
ATOM 1127 N N . LYS A 1 145 ? -15.281 1.995 15.438 1 93.75 145 LYS A N 1
ATOM 1128 C CA . LYS A 1 145 ? -15.734 0.875 16.266 1 93.75 145 LYS A CA 1
ATOM 1129 C C . LYS A 1 145 ? -16.797 0.052 15.523 1 93.75 145 LYS A C 1
ATOM 1131 O O . LYS A 1 145 ? -16.734 -1.18 15.531 1 93.75 145 LYS A O 1
ATOM 1136 N N . MET A 1 146 ? -17.734 0.764 14.984 1 93.62 146 MET A N 1
ATOM 1137 C CA . MET A 1 146 ? -18.781 0.082 14.242 1 93.62 146 MET A CA 1
ATOM 1138 C C . MET A 1 146 ? -18.203 -0.706 13.07 1 93.62 146 MET A C 1
ATOM 1140 O O . MET A 1 146 ? -18.594 -1.847 12.828 1 93.62 146 MET A O 1
ATOM 1144 N N . ALA A 1 147 ? -17.297 -0.086 12.367 1 93.5 147 ALA A N 1
ATOM 1145 C CA . ALA A 1 147 ? -16.641 -0.729 11.227 1 93.5 147 ALA A CA 1
ATOM 1146 C C . ALA A 1 147 ? -15.875 -1.972 11.664 1 93.5 147 ALA A C 1
ATOM 1148 O O . ALA A 1 147 ? -15.953 -3.016 11.008 1 93.5 147 ALA A O 1
ATOM 1149 N N . ASP A 1 148 ? -15.125 -1.896 12.727 1 94.62 148 ASP A N 1
ATOM 1150 C CA . ASP A 1 148 ? -14.352 -3.018 13.242 1 94.62 148 ASP A CA 1
ATOM 1151 C C . ASP A 1 148 ? -15.258 -4.18 13.641 1 94.62 148 ASP A C 1
ATOM 1153 O O . ASP A 1 148 ? -14.938 -5.34 13.375 1 94.62 148 ASP A O 1
ATOM 1157 N N . GLU A 1 149 ? -16.328 -3.83 14.289 1 95.62 149 GLU A N 1
ATOM 1158 C CA . GLU A 1 149 ? -17.281 -4.855 14.695 1 95.62 149 GLU A CA 1
ATOM 1159 C C . GLU A 1 149 ? -17.891 -5.559 13.484 1 95.62 149 GLU A C 1
ATOM 1161 O O . GLU A 1 149 ? -18.047 -6.781 13.492 1 95.62 149 GLU A O 1
ATOM 1166 N N . ALA A 1 150 ? -18.234 -4.773 12.555 1 95.5 150 ALA A N 1
ATOM 1167 C CA . ALA A 1 150 ? -18.812 -5.34 11.336 1 95.5 150 ALA A CA 1
ATOM 1168 C C . ALA A 1 150 ? -17.828 -6.285 10.656 1 95.5 150 ALA A C 1
ATOM 1170 O O . ALA A 1 150 ? -18.219 -7.367 10.195 1 95.5 150 ALA A O 1
ATOM 1171 N N . LEU A 1 151 ? -16.578 -5.883 10.578 1 95.44 151 LEU A N 1
ATOM 1172 C CA . LEU A 1 151 ? -15.57 -6.723 9.953 1 95.44 151 LEU A CA 1
ATOM 1173 C C . LEU A 1 151 ? -15.367 -8.016 10.734 1 95.44 151 LEU A C 1
ATOM 1175 O O . LEU A 1 151 ? -15.25 -9.094 10.148 1 95.44 151 LEU A O 1
ATOM 1179 N N . SER A 1 152 ? -15.305 -7.875 12.039 1 95.56 152 SER A N 1
ATOM 1180 C CA . SER A 1 152 ? -15.141 -9.039 12.898 1 95.56 152 SER A CA 1
ATOM 1181 C C . SER A 1 152 ? -16.266 -10.055 12.68 1 95.56 152 SER A C 1
ATOM 1183 O O . SER A 1 152 ? -16.016 -11.258 12.594 1 95.56 152 SER A O 1
ATOM 1185 N N . LYS A 1 153 ? -17.469 -9.578 12.617 1 95.44 153 LYS A N 1
ATOM 1186 C CA . LYS A 1 153 ? -18.609 -10.445 12.375 1 95.44 153 LYS A CA 1
ATOM 1187 C C . LYS A 1 153 ? -18.5 -11.141 11.023 1 95.44 153 LYS A C 1
ATOM 1189 O O . LYS A 1 153 ? -18.781 -12.336 10.906 1 95.44 153 LYS A O 1
ATOM 1194 N N . ARG A 1 154 ? -18.094 -10.406 10.07 1 94.75 154 ARG A N 1
ATOM 1195 C CA . ARG A 1 154 ? -17.922 -10.953 8.727 1 94.75 154 ARG A CA 1
ATOM 1196 C C . ARG A 1 154 ? -16.875 -12.055 8.719 1 94.75 154 ARG A C 1
ATOM 1198 O O . ARG A 1 154 ? -17.062 -13.094 8.086 1 94.75 154 ARG A O 1
ATOM 1205 N N . ILE A 1 155 ? -15.734 -11.844 9.352 1 94.56 155 ILE A N 1
ATOM 1206 C CA . ILE A 1 155 ? -14.648 -12.812 9.414 1 94.56 155 ILE A CA 1
ATOM 1207 C C . ILE A 1 155 ? -15.125 -14.086 10.117 1 94.56 155 ILE A C 1
ATOM 1209 O O . ILE A 1 155 ? -14.82 -15.195 9.672 1 94.56 155 ILE A O 1
ATOM 1213 N N . GLU A 1 156 ? -15.891 -13.906 11.141 1 94.25 156 GLU A N 1
ATOM 1214 C CA . GLU A 1 156 ? -16.438 -15.039 11.875 1 94.25 156 GLU A CA 1
ATOM 1215 C C . GLU A 1 156 ? -17.375 -15.867 10.984 1 94.25 156 GLU A C 1
ATOM 1217 O O . GLU A 1 156 ? -17.344 -17.094 11.023 1 94.25 156 GLU A O 1
ATOM 1222 N N . GLU A 1 157 ? -18.172 -15.172 10.281 1 93.81 157 GLU A N 1
ATOM 1223 C CA . GLU A 1 157 ? -19.094 -15.836 9.367 1 93.81 157 GLU A CA 1
ATOM 1224 C C . GLU A 1 157 ? -18.344 -16.656 8.32 1 93.81 157 GLU A C 1
ATOM 1226 O O . GLU A 1 157 ? -18.75 -17.766 7.984 1 93.81 157 GLU A O 1
ATOM 1231 N N . LEU A 1 158 ? -17.297 -16.125 7.805 1 92.31 158 LEU A N 1
ATOM 1232 C CA . LEU A 1 158 ? -16.516 -16.797 6.77 1 92.31 158 LEU A CA 1
ATOM 1233 C C . LEU A 1 158 ? -15.773 -18 7.34 1 92.31 158 LEU A C 1
ATOM 1235 O O . LEU A 1 158 ? -15.617 -19.016 6.66 1 92.31 158 LEU A O 1
ATOM 1239 N N . GLU A 1 159 ? -15.289 -17.844 8.523 1 89.81 159 GLU A N 1
ATOM 1240 C CA . GLU A 1 159 ? -14.609 -18.953 9.18 1 89.81 159 GLU A CA 1
ATOM 1241 C C . GLU A 1 159 ? -15.578 -20.109 9.461 1 89.81 159 GLU A C 1
ATOM 1243 O O . GLU A 1 159 ? -15.203 -21.281 9.344 1 89.81 159 GLU A O 1
ATOM 1248 N N . LYS A 1 160 ? -16.797 -19.891 9.805 1 89.81 160 LYS A N 1
ATOM 1249 C CA . LYS A 1 160 ? -17.812 -20.922 10.062 1 89.81 160 LYS A CA 1
ATOM 1250 C C . LYS A 1 160 ? -18.188 -21.656 8.781 1 89.81 160 LYS A C 1
ATOM 1252 O O . LYS A 1 160 ? -18.406 -22.875 8.797 1 89.81 160 LYS A O 1
ATOM 1257 N N . LYS A 1 161 ? -18.188 -20.953 7.703 1 85 161 LYS A N 1
ATOM 1258 C CA . LYS A 1 161 ? -18.547 -21.547 6.418 1 85 161 LYS A CA 1
ATOM 1259 C C . LYS A 1 161 ? -17.422 -22.453 5.902 1 85 161 LYS A C 1
ATOM 1261 O O . LYS A 1 161 ? -17.688 -23.469 5.258 1 85 161 LYS A O 1
ATOM 1266 N N . SER A 1 162 ? -16.188 -22.062 6.172 1 79.56 162 SER A N 1
ATOM 1267 C CA . SER A 1 162 ? -15.055 -22.859 5.727 1 79.56 162 SER A CA 1
ATOM 1268 C C . SER A 1 162 ? -14.945 -24.156 6.523 1 79.56 162 SER A C 1
ATOM 1270 O O . SER A 1 162 ? -14.453 -25.156 6.012 1 79.56 162 SER A O 1
ATOM 1272 N N . ASP A 1 163 ? -15.391 -24.109 7.75 1 76.56 163 ASP A N 1
ATOM 1273 C CA . ASP A 1 163 ? -15.359 -25.281 8.609 1 76.56 163 ASP A CA 1
ATOM 1274 C C . ASP A 1 163 ? -16.531 -26.219 8.312 1 76.56 163 ASP A C 1
ATOM 1276 O O . ASP A 1 163 ? -16.469 -27.406 8.625 1 76.56 163 ASP A O 1
ATOM 1280 N N . ALA A 1 164 ? -17.578 -25.797 7.699 1 68.62 164 ALA A N 1
ATOM 1281 C CA . ALA A 1 164 ? -18.734 -26.625 7.426 1 68.62 164 ALA A CA 1
ATOM 1282 C C . ALA A 1 164 ? -18.594 -27.359 6.098 1 68.62 164 ALA A C 1
ATOM 1284 O O . ALA A 1 164 ? -17.812 -26.953 5.238 1 68.62 164 ALA A O 1
ATOM 1285 N N . MET B 1 1 ? -4.383 0.418 19 1 61.53 1 MET B N 1
ATOM 1286 C CA . MET B 1 1 ? -5.195 0.912 17.891 1 61.53 1 MET B CA 1
ATOM 1287 C C . MET B 1 1 ? -4.637 0.436 16.547 1 61.53 1 MET B C 1
ATOM 1289 O O . MET B 1 1 ? -3.418 0.374 16.375 1 61.53 1 MET B O 1
ATOM 1293 N N . ALA B 1 2 ? -5.547 -0.069 15.625 1 84.06 2 ALA B N 1
ATOM 1294 C CA . ALA B 1 2 ? -5.172 -0.505 14.281 1 84.06 2 ALA B CA 1
ATOM 1295 C C . ALA B 1 2 ? -4.676 0.668 13.445 1 84.06 2 ALA B C 1
ATOM 1297 O O . ALA B 1 2 ? -5.113 1.806 13.633 1 84.06 2 ALA B O 1
ATOM 1298 N N . PHE B 1 3 ? -3.609 0.502 12.742 1 95.44 3 PHE B N 1
ATOM 1299 C CA . PHE B 1 3 ? -3.062 1.499 11.836 1 95.44 3 PHE B CA 1
ATOM 1300 C C . PHE B 1 3 ? -2.922 0.926 10.43 1 95.44 3 PHE B C 1
ATOM 1302 O O . PHE B 1 3 ? -1.812 0.621 9.984 1 95.44 3 PHE B O 1
ATOM 1309 N N . PRO B 1 4 ? -4.066 0.83 9.797 1 97.81 4 PRO B N 1
ATOM 1310 C CA . PRO B 1 4 ? -4.043 0.219 8.469 1 97.81 4 PRO B CA 1
ATOM 1311 C C . PRO B 1 4 ? -3.459 1.145 7.402 1 97.81 4 PRO B C 1
ATOM 1313 O O . PRO B 1 4 ? -3.289 2.342 7.648 1 97.81 4 PRO B O 1
ATOM 1316 N N . VAL B 1 5 ? -3.064 0.539 6.332 1 98.62 5 VAL B N 1
ATOM 1317 C CA . VAL B 1 5 ? -2.807 1.262 5.09 1 98.62 5 VAL B CA 1
ATOM 1318 C C . VAL B 1 5 ? -3.975 1.065 4.125 1 98.62 5 VAL B C 1
ATOM 1320 O O . VAL B 1 5 ? -4.516 -0.037 4.012 1 98.62 5 VAL B O 1
ATOM 1323 N N . PHE B 1 6 ? -4.391 2.143 3.473 1 98 6 PHE B N 1
ATOM 1324 C CA . PHE B 1 6 ? -5.441 2.117 2.461 1 98 6 PHE B CA 1
ATOM 1325 C C . PHE B 1 6 ? -4.859 2.34 1.07 1 98 6 PHE B C 1
ATOM 1327 O O . PHE B 1 6 ? -4.258 3.383 0.804 1 98 6 PHE B O 1
ATOM 1334 N N . ILE B 1 7 ? -5.012 1.338 0.265 1 97.88 7 ILE B N 1
ATOM 1335 C CA . ILE B 1 7 ? -4.582 1.432 -1.126 1 97.88 7 ILE B CA 1
ATOM 1336 C C . ILE B 1 7 ? -5.797 1.649 -2.025 1 97.88 7 ILE B C 1
ATOM 1338 O O . ILE B 1 7 ? -6.559 0.715 -2.289 1 97.88 7 ILE B O 1
ATOM 1342 N N . ASN B 1 8 ? -5.984 2.887 -2.477 1 95.31 8 ASN B N 1
ATOM 1343 C CA . ASN B 1 8 ? -7.141 3.24 -3.293 1 95.31 8 ASN B CA 1
ATOM 1344 C C . ASN B 1 8 ? -6.852 3.061 -4.781 1 95.31 8 ASN B C 1
ATOM 1346 O O . ASN B 1 8 ? -5.887 3.619 -5.305 1 95.31 8 ASN B O 1
ATOM 1350 N N . LEU B 1 9 ? -7.656 2.318 -5.402 1 93.5 9 LEU B N 1
ATOM 1351 C CA . LEU B 1 9 ? -7.574 2.035 -6.832 1 93.5 9 LEU B CA 1
ATOM 1352 C C . LEU B 1 9 ? -8.922 2.268 -7.508 1 93.5 9 LEU B C 1
ATOM 1354 O O . LEU B 1 9 ? -9.969 2.104 -6.883 1 93.5 9 LEU B O 1
ATOM 1358 N N . SER B 1 10 ? -8.906 2.619 -8.734 1 92 10 SER B N 1
ATOM 1359 C CA . SER B 1 10 ? -10.148 2.736 -9.5 1 92 10 SER B CA 1
ATOM 1360 C C . SER B 1 10 ? -10.359 1.518 -10.398 1 92 10 SER B C 1
ATOM 1362 O O . SER B 1 10 ? -9.398 0.833 -10.766 1 92 10 SER B O 1
ATOM 1364 N N . THR B 1 11 ? -11.57 1.242 -10.641 1 91.44 11 THR B N 1
ATOM 1365 C CA . THR B 1 11 ? -11.93 0.141 -11.531 1 91.44 11 THR B CA 1
ATOM 1366 C C . THR B 1 11 ? -13.133 0.511 -12.391 1 91.44 11 THR B C 1
ATOM 1368 O O . THR B 1 11 ? -13.953 1.335 -11.992 1 91.44 11 THR B O 1
ATOM 1371 N N . THR B 1 12 ? -13.188 -0.096 -13.555 1 86.69 12 THR B N 1
ATOM 1372 C CA . THR B 1 12 ? -14.344 0.085 -14.422 1 86.69 12 THR B CA 1
ATOM 1373 C C . THR B 1 12 ? -15.352 -1.044 -14.227 1 86.69 12 THR B C 1
ATOM 1375 O O . THR B 1 12 ? -16.453 -1.005 -14.781 1 86.69 12 THR B O 1
ATOM 1378 N N . LYS B 1 13 ? -15.023 -2.012 -13.508 1 92.88 13 LYS B N 1
ATOM 1379 C CA . LYS B 1 13 ? -15.836 -3.197 -13.258 1 92.88 13 LYS B CA 1
ATOM 1380 C C . LYS B 1 13 ? -15.828 -3.566 -11.773 1 92.88 13 LYS B C 1
ATOM 1382 O O . LYS B 1 13 ? -15.234 -4.574 -11.383 1 92.88 13 LYS B O 1
ATOM 1387 N N . LEU B 1 14 ? -16.594 -2.941 -11.023 1 95.19 14 LEU B N 1
ATOM 1388 C CA . LEU B 1 14 ? -16.516 -3.018 -9.57 1 95.19 14 LEU B CA 1
ATOM 1389 C C . LEU B 1 14 ? -16.797 -4.438 -9.086 1 95.19 14 LEU B C 1
ATOM 1391 O O . LEU B 1 14 ? -16 -5 -8.312 1 95.19 14 LEU B O 1
ATOM 1395 N N . SER B 1 15 ? -17.875 -5.055 -9.547 1 96.56 15 SER B N 1
ATOM 1396 C CA . SER B 1 15 ? -18.234 -6.391 -9.094 1 96.56 15 SER B CA 1
ATOM 1397 C C . SER B 1 15 ? -17.188 -7.418 -9.5 1 96.56 15 SER B C 1
ATOM 1399 O O . SER B 1 15 ? -16.828 -8.297 -8.703 1 96.56 15 SER B O 1
ATOM 1401 N N . ALA B 1 16 ? -16.719 -7.348 -10.727 1 97.44 16 ALA B N 1
ATOM 1402 C CA . ALA B 1 16 ? -15.688 -8.258 -11.195 1 97.44 16 ALA B CA 1
ATOM 1403 C C . ALA B 1 16 ? -14.398 -8.086 -10.398 1 97.44 16 ALA B C 1
ATOM 1405 O O . ALA B 1 16 ? -13.742 -9.062 -10.047 1 97.44 16 ALA B O 1
ATOM 1406 N N . ALA B 1 17 ? -14.07 -6.785 -10.164 1 97 17 ALA B N 1
ATOM 1407 C CA . ALA B 1 17 ? -12.883 -6.504 -9.359 1 97 17 ALA B CA 1
ATOM 1408 C C . ALA B 1 17 ? -13.016 -7.09 -7.961 1 97 17 ALA B C 1
ATOM 1410 O O . ALA B 1 17 ? -12.07 -7.68 -7.43 1 97 17 ALA B O 1
ATOM 1411 N N . THR B 1 18 ? -14.164 -6.953 -7.379 1 97.88 18 THR B N 1
ATOM 1412 C CA . THR B 1 18 ? -14.422 -7.504 -6.055 1 97.88 18 THR B CA 1
ATOM 1413 C C . THR B 1 18 ? -14.195 -9.016 -6.043 1 97.88 18 THR B C 1
ATOM 1415 O O . THR B 1 18 ? -13.492 -9.531 -5.176 1 97.88 18 THR B O 1
ATOM 1418 N N . THR B 1 19 ? -14.758 -9.672 -7.016 1 98.31 19 THR B N 1
ATOM 1419 C CA . THR B 1 19 ? -14.602 -11.117 -7.121 1 98.31 19 THR B CA 1
ATOM 1420 C C . THR B 1 19 ? -13.133 -11.492 -7.285 1 98.31 19 THR B C 1
ATOM 1422 O O . THR B 1 19 ? -12.664 -12.461 -6.684 1 98.31 19 THR B O 1
ATOM 1425 N 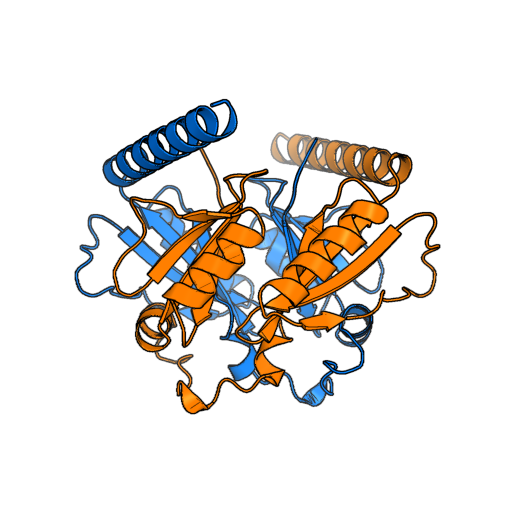N . PHE B 1 20 ? -12.469 -10.727 -8.094 1 98.56 20 PHE B N 1
ATOM 1426 C CA . PHE B 1 20 ? -11.047 -10.961 -8.289 1 98.56 20 PHE B CA 1
ATOM 1427 C C . PHE B 1 20 ? -10.297 -10.906 -6.965 1 98.56 20 PHE B C 1
ATOM 1429 O O . PHE B 1 20 ? -9.578 -11.844 -6.613 1 98.56 20 PHE B O 1
ATOM 1436 N N . TYR B 1 21 ? -10.438 -9.82 -6.199 1 98.62 21 TYR B N 1
ATOM 1437 C CA . TYR B 1 21 ? -9.703 -9.641 -4.953 1 98.62 21 TYR B CA 1
ATOM 1438 C C . TYR B 1 21 ? -10.133 -10.672 -3.916 1 98.62 21 TYR B C 1
ATOM 1440 O O . TYR B 1 21 ? -9.32 -11.133 -3.115 1 98.62 21 TYR B O 1
ATOM 1448 N N . GLU B 1 22 ? -11.422 -11.07 -3.9 1 98.19 22 GLU B N 1
ATOM 1449 C CA . GLU B 1 22 ? -11.844 -12.156 -3.023 1 98.19 22 GLU B CA 1
ATOM 1450 C C . GLU B 1 22 ? -11.117 -13.461 -3.365 1 98.19 22 GLU B C 1
ATOM 1452 O O . GLU B 1 22 ? -10.68 -14.18 -2.473 1 98.19 22 GLU B O 1
ATOM 1457 N N . THR B 1 23 ? -11.016 -13.703 -4.707 1 98.12 23 THR B N 1
ATOM 1458 C CA . THR B 1 23 ? -10.297 -14.883 -5.168 1 98.12 23 THR B CA 1
ATOM 1459 C C . THR B 1 23 ? -8.844 -14.844 -4.711 1 98.12 23 THR B C 1
ATOM 1461 O O . THR B 1 23 ? -8.25 -15.883 -4.422 1 98.12 23 THR B O 1
ATOM 1464 N N . MET B 1 24 ? -8.328 -13.648 -4.574 1 98.12 24 MET B N 1
ATOM 1465 C CA . MET B 1 24 ? -6.922 -13.469 -4.223 1 98.12 24 MET B CA 1
ATOM 1466 C C . MET B 1 24 ? -6.742 -13.414 -2.709 1 98.12 24 MET B C 1
ATOM 1468 O O . MET B 1 24 ? -5.645 -13.148 -2.219 1 98.12 24 MET B O 1
ATOM 1472 N N . GLY B 1 25 ? -7.801 -13.633 -1.938 1 97.06 25 GLY B N 1
ATOM 1473 C CA . GLY B 1 25 ? -7.664 -13.773 -0.498 1 97.06 25 GLY B CA 1
ATOM 1474 C C . GLY B 1 25 ? -8.062 -12.531 0.269 1 97.06 25 GLY B C 1
ATOM 1475 O O . GLY B 1 25 ? -7.695 -12.367 1.434 1 97.06 25 GLY B O 1
ATOM 1476 N N . PHE B 1 26 ? -8.711 -11.648 -0.358 1 98.44 26 PHE B N 1
ATOM 1477 C CA . PHE B 1 26 ? -9.242 -10.484 0.334 1 98.44 26 PHE B CA 1
ATOM 1478 C C . PHE B 1 26 ? -10.688 -10.711 0.759 1 98.44 26 PHE B C 1
ATOM 1480 O O . PHE B 1 26 ? -11.375 -11.578 0.201 1 98.44 26 PHE B O 1
ATOM 1487 N N . ILE B 1 27 ? -11.07 -9.938 1.769 1 98 27 ILE B N 1
ATOM 1488 C CA . ILE B 1 27 ? -12.422 -9.984 2.32 1 98 27 ILE B CA 1
ATOM 1489 C C . ILE B 1 27 ? -13.109 -8.633 2.102 1 98 27 ILE B C 1
ATOM 1491 O O . ILE B 1 27 ? -12.562 -7.586 2.449 1 98 27 ILE B O 1
ATOM 1495 N N . LYS B 1 28 ? -14.281 -8.68 1.551 1 97.88 28 LYS B N 1
ATOM 1496 C CA . LYS B 1 28 ? -15.039 -7.445 1.385 1 97.88 28 LYS B CA 1
ATOM 1497 C C . LYS B 1 28 ? -15.547 -6.93 2.727 1 97.88 28 LYS B C 1
ATOM 1499 O O . LYS B 1 28 ? -16.266 -7.633 3.441 1 97.88 28 LYS B O 1
ATOM 1504 N N . HIS B 1 29 ? -15.164 -5.762 3.025 1 96.75 29 HIS B N 1
ATOM 1505 C CA . HIS B 1 29 ? -15.594 -5.125 4.266 1 96.75 29 HIS B CA 1
ATOM 1506 C C . HIS B 1 29 ? -17.062 -4.723 4.195 1 96.75 29 HIS B C 1
ATOM 1508 O O . HIS B 1 29 ? -17.469 -3.99 3.289 1 96.75 29 HIS B O 1
ATOM 1514 N N . PRO B 1 30 ? -17.812 -5.094 5.109 1 93.88 30 PRO B N 1
ATOM 1515 C CA . PRO B 1 30 ? -19.25 -4.836 5.012 1 93.88 30 PRO B CA 1
ATOM 1516 C C . PRO B 1 30 ? -19.609 -3.383 5.305 1 93.88 30 PRO B C 1
ATOM 1518 O O . PRO B 1 30 ? -20.641 -2.891 4.832 1 93.88 30 PRO B O 1
ATOM 1521 N N . PHE B 1 31 ? -18.844 -2.689 6.027 1 89.88 31 PHE B N 1
ATOM 1522 C CA . PHE B 1 31 ? -19.156 -1.336 6.473 1 89.88 31 PHE B CA 1
ATOM 1523 C C . PHE B 1 31 ? -18.656 -0.308 5.469 1 89.88 31 PHE B C 1
ATOM 1525 O O . PHE B 1 31 ? -19.359 0.642 5.133 1 89.88 31 PHE B O 1
ATOM 1532 N N . PHE B 1 32 ? -17.469 -0.497 4.988 1 89.62 32 PHE B N 1
ATOM 1533 C CA . PHE B 1 32 ? -16.844 0.472 4.098 1 89.62 32 PHE B CA 1
ATOM 1534 C C . PHE B 1 32 ? -17.016 0.063 2.643 1 89.62 32 PHE B C 1
ATOM 1536 O O . PHE B 1 32 ? -16.094 0.184 1.839 1 89.62 32 PHE B O 1
ATOM 1543 N N . SER B 1 33 ? -18.141 -0.489 2.299 1 91.94 33 SER B N 1
ATOM 1544 C CA . SER B 1 33 ? -18.5 -0.869 0.937 1 91.94 33 SER B CA 1
ATOM 1545 C C . SER B 1 33 ? -19.875 -0.315 0.55 1 91.94 33 SER B C 1
ATOM 1547 O O . SER B 1 33 ? -20.797 -0.308 1.365 1 91.94 33 SER B O 1
ATOM 1549 N N . SER B 1 34 ? -19.906 0.24 -0.606 1 90.81 34 SER B N 1
ATOM 1550 C CA . SER B 1 34 ? -21.125 0.821 -1.156 1 90.81 34 SER B CA 1
ATOM 1551 C C . SER B 1 34 ? -21.312 0.448 -2.625 1 90.81 34 SER B C 1
ATOM 1553 O O . SER B 1 34 ? -20.625 -0.44 -3.131 1 90.81 34 SER B O 1
ATOM 1555 N N . GLU B 1 35 ? -22.281 1.073 -3.262 1 92.06 35 GLU B N 1
ATOM 1556 C CA . GLU B 1 35 ? -22.516 0.823 -4.68 1 92.06 35 GLU B CA 1
ATOM 1557 C C . GLU B 1 35 ? -21.406 1.427 -5.535 1 92.06 35 GLU B C 1
ATOM 1559 O O . GLU B 1 35 ? -21.219 1.042 -6.695 1 92.06 35 GLU B O 1
ATOM 1564 N N . HIS B 1 36 ? -20.578 2.273 -4.965 1 91.31 36 HIS B N 1
ATOM 1565 C CA . HIS B 1 36 ? -19.578 2.996 -5.75 1 91.31 36 HIS B CA 1
ATOM 1566 C C . HIS B 1 36 ? -18.172 2.506 -5.441 1 91.31 36 HIS B C 1
ATOM 1568 O O . HIS B 1 36 ? -17.219 2.863 -6.137 1 91.31 36 HIS B O 1
ATOM 1574 N N . GLY B 1 37 ? -18.031 1.709 -4.367 1 95.25 37 GLY B N 1
ATOM 1575 C CA . GLY B 1 37 ? -16.703 1.244 -3.979 1 95.25 37 GLY B CA 1
ATOM 1576 C C . GLY B 1 37 ? -16.734 0.175 -2.902 1 95.25 37 GLY B C 1
ATOM 1577 O O . GLY B 1 37 ? -17.672 0.132 -2.094 1 95.25 37 GLY B O 1
ATOM 1578 N N . HIS B 1 38 ? -15.812 -0.658 -2.93 1 97.62 38 HIS B N 1
ATOM 1579 C CA . HIS B 1 38 ? -15.672 -1.749 -1.973 1 97.62 38 HIS B CA 1
ATOM 1580 C C . HIS B 1 38 ? -14.312 -1.712 -1.287 1 97.62 38 HIS B C 1
ATOM 1582 O O . HIS B 1 38 ? -13.289 -1.465 -1.936 1 97.62 38 HIS B O 1
ATOM 1588 N N . ALA B 1 39 ? -14.344 -1.848 0.027 1 97.81 39 ALA B N 1
ATOM 1589 C CA . ALA B 1 39 ? -13.109 -2.062 0.778 1 97.81 39 ALA B CA 1
ATOM 1590 C C . ALA B 1 39 ? -12.766 -3.549 0.855 1 97.81 39 ALA B C 1
ATOM 1592 O O . ALA B 1 39 ? -13.578 -4.355 1.31 1 97.81 39 ALA B O 1
ATOM 1593 N N . MET B 1 40 ? -11.617 -3.906 0.407 1 98.5 40 MET B N 1
ATOM 1594 C CA . MET B 1 40 ? -11.141 -5.285 0.405 1 98.5 40 MET B CA 1
ATOM 1595 C C . MET B 1 40 ? -10.016 -5.473 1.414 1 98.5 40 MET B C 1
ATOM 1597 O O . MET B 1 40 ? -8.914 -4.949 1.227 1 98.5 40 MET B O 1
ATOM 1601 N N . VAL B 1 41 ? -10.266 -6.266 2.453 1 98.31 41 VAL B N 1
ATOM 1602 C CA . VAL B 1 41 ? -9.328 -6.453 3.559 1 98.31 41 VAL B CA 1
ATOM 1603 C C . VAL B 1 41 ? -8.555 -7.754 3.363 1 98.31 41 VAL B C 1
ATOM 1605 O O . VAL B 1 41 ? -9.148 -8.812 3.148 1 98.31 41 VAL B O 1
ATOM 1608 N N . HIS B 1 42 ? -7.234 -7.664 3.408 1 98.31 42 HIS B N 1
ATOM 1609 C CA . HIS B 1 42 ? -6.434 -8.859 3.195 1 98.31 42 HIS B CA 1
ATOM 1610 C C . HIS B 1 42 ? -6.645 -9.875 4.32 1 98.31 42 HIS B C 1
ATOM 1612 O O . HIS B 1 42 ? -6.605 -9.508 5.5 1 98.31 42 HIS B O 1
ATOM 1618 N N . SER B 1 43 ? -6.719 -11.094 4.031 1 97 43 SER B N 1
ATOM 1619 C CA . SER B 1 43 ? -7.113 -12.109 4.996 1 97 43 SER B CA 1
ATOM 1620 C C . SER B 1 43 ? -5.98 -12.43 5.965 1 97 43 SER B C 1
ATOM 1622 O O . SER B 1 43 ? -6.223 -12.812 7.109 1 97 43 SER B O 1
ATOM 1624 N N . ARG B 1 44 ? -4.719 -12.242 5.543 1 96.44 44 ARG B N 1
ATOM 1625 C CA . ARG B 1 44 ? -3.586 -12.617 6.387 1 96.44 44 ARG B CA 1
ATOM 1626 C C . ARG B 1 44 ? -3.094 -11.422 7.199 1 96.44 44 ARG B C 1
ATOM 1628 O O . ARG B 1 44 ? -2.332 -11.586 8.156 1 96.44 44 ARG B O 1
ATOM 1635 N N . ASN B 1 45 ? -3.445 -10.297 6.863 1 97.69 45 ASN B N 1
ATOM 1636 C CA . ASN B 1 45 ? -3.143 -9.047 7.559 1 97.69 45 ASN B CA 1
ATOM 1637 C C . ASN B 1 45 ? -4.23 -8 7.336 1 97.69 45 ASN B C 1
ATOM 1639 O O . ASN B 1 45 ? -4.246 -7.328 6.305 1 97.69 45 ASN B O 1
ATOM 1643 N N . HIS B 1 46 ? -5.043 -7.82 8.289 1 96.62 46 HIS B N 1
ATOM 1644 C CA . HIS B 1 46 ? -6.25 -7.02 8.133 1 96.62 46 HIS B CA 1
ATOM 1645 C C . HIS B 1 46 ? -5.922 -5.531 8.094 1 96.62 46 HIS B C 1
ATOM 1647 O O . HIS B 1 46 ? -6.797 -4.703 7.836 1 96.62 46 HIS B O 1
ATOM 1653 N N . ASP B 1 47 ? -4.66 -5.172 8.273 1 97.5 47 ASP B N 1
ATOM 1654 C CA . ASP B 1 47 ? -4.258 -3.771 8.188 1 97.5 47 ASP B CA 1
ATOM 1655 C C . ASP B 1 47 ? -3.971 -3.373 6.738 1 97.5 47 ASP B C 1
ATOM 1657 O O . ASP B 1 47 ? -3.689 -2.207 6.453 1 97.5 47 ASP B O 1
ATOM 1661 N N . ILE B 1 48 ? -4 -4.309 5.871 1 98.5 48 ILE B N 1
ATOM 1662 C CA . ILE B 1 48 ? -3.863 -4.043 4.441 1 98.5 48 ILE B CA 1
ATOM 1663 C C . ILE B 1 48 ? -5.242 -3.986 3.793 1 98.5 48 ILE B C 1
ATOM 1665 O O . ILE B 1 48 ? -5.926 -5.008 3.68 1 98.5 48 ILE B O 1
ATOM 1669 N N . VAL B 1 49 ? -5.625 -2.811 3.377 1 98.5 49 VAL B N 1
ATOM 1670 C CA . VAL B 1 49 ? -6.961 -2.615 2.826 1 98.5 49 VAL B CA 1
ATOM 1671 C C . VAL B 1 49 ? -6.859 -2.006 1.43 1 98.5 49 VAL B C 1
ATOM 1673 O O . VAL B 1 49 ? -6.281 -0.933 1.254 1 98.5 49 VAL B O 1
ATOM 1676 N N . VAL B 1 50 ? -7.379 -2.699 0.461 1 98.38 50 VAL B N 1
ATOM 1677 C CA . VAL B 1 50 ? -7.5 -2.168 -0.892 1 98.38 50 VAL B CA 1
ATOM 1678 C C . VAL B 1 50 ? -8.891 -1.57 -1.088 1 98.38 50 VAL B C 1
ATOM 1680 O O . VAL B 1 50 ? -9.898 -2.26 -0.916 1 98.38 50 VAL B O 1
ATOM 1683 N N . MET B 1 51 ? -8.938 -0.291 -1.394 1 97.12 51 MET B N 1
ATOM 1684 C CA . MET B 1 51 ? -10.188 0.397 -1.713 1 97.12 51 MET B CA 1
ATOM 1685 C C . MET B 1 51 ? -10.398 0.47 -3.221 1 97.12 51 MET B C 1
ATOM 1687 O O . MET B 1 51 ? -9.727 1.245 -3.908 1 97.12 51 MET B O 1
ATOM 1691 N N . ILE B 1 52 ? -11.305 -0.358 -3.664 1 96.38 52 ILE B N 1
ATOM 1692 C CA . ILE B 1 52 ? -11.617 -0.333 -5.09 1 96.38 52 ILE B CA 1
ATOM 1693 C C . ILE B 1 52 ? -12.891 0.484 -5.324 1 96.38 52 ILE B C 1
ATOM 1695 O O . ILE B 1 52 ? -13.922 0.238 -4.691 1 96.38 52 ILE B O 1
ATOM 1699 N N . SER B 1 53 ? -12.82 1.428 -6.215 1 93.75 53 SER B N 1
ATOM 1700 C CA . SER B 1 53 ? -13.969 2.297 -6.48 1 93.75 53 SER B CA 1
ATOM 1701 C C . SER B 1 53 ? -14.125 2.561 -7.973 1 93.75 53 SER B C 1
ATOM 1703 O O . SER B 1 53 ? -13.18 2.4 -8.742 1 93.75 53 SER B O 1
ATOM 1705 N N . SER B 1 54 ? -15.352 2.924 -8.32 1 91.31 54 SER B N 1
ATOM 1706 C CA . SER B 1 54 ? -15.539 3.434 -9.68 1 91.31 54 SER B CA 1
ATOM 1707 C C . SER B 1 54 ? -14.641 4.637 -9.945 1 91.31 54 SER B C 1
ATOM 1709 O O . SER B 1 54 ? -14.219 5.324 -9.008 1 91.31 54 SER B O 1
ATOM 1711 N N . ALA B 1 55 ? -14.43 4.828 -11.219 1 84.94 55 ALA B N 1
ATOM 1712 C CA . ALA B 1 55 ? -13.555 5.934 -11.602 1 84.94 55 ALA B CA 1
ATOM 1713 C C . ALA B 1 55 ? -14.078 7.262 -11.062 1 84.94 55 ALA B C 1
ATOM 1715 O O . ALA B 1 55 ? -13.32 8.062 -10.516 1 84.94 55 ALA B O 1
ATOM 1716 N N . ASP B 1 56 ? -15.375 7.461 -11.18 1 84.94 56 ASP B N 1
ATOM 1717 C CA . ASP B 1 56 ? -15.992 8.703 -10.703 1 84.94 56 ASP B CA 1
ATOM 1718 C C . ASP B 1 56 ? -15.836 8.844 -9.195 1 84.94 56 ASP B C 1
ATOM 1720 O O . ASP B 1 56 ? -15.523 9.93 -8.695 1 84.94 56 ASP B O 1
ATOM 1724 N N . HIS B 1 57 ? -16.031 7.789 -8.539 1 88.31 57 HIS B N 1
ATOM 1725 C CA . HIS B 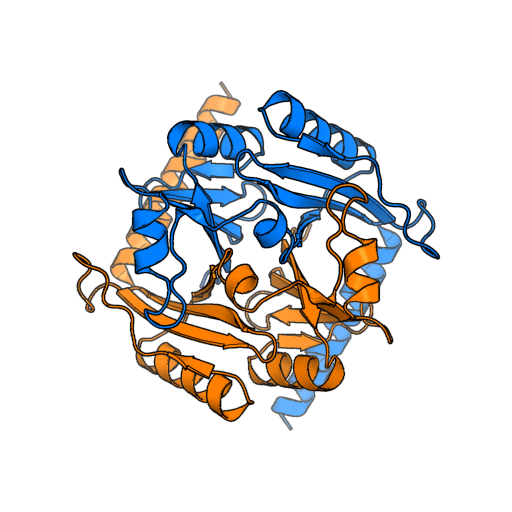1 57 ? -15.922 7.82 -7.082 1 88.31 57 HIS B CA 1
ATOM 1726 C C . HIS B 1 57 ? -14.477 8.016 -6.641 1 88.31 57 HIS B C 1
ATOM 1728 O O . HIS B 1 57 ? -14.203 8.789 -5.715 1 88.31 57 HIS B O 1
ATOM 1734 N N . PHE B 1 58 ? -13.609 7.379 -7.301 1 89.19 58 PHE B N 1
ATOM 1735 C CA . PHE B 1 58 ? -12.188 7.516 -7.016 1 89.19 58 PHE B CA 1
ATOM 1736 C C . PHE B 1 58 ? -11.742 8.969 -7.16 1 89.19 58 PHE B C 1
ATOM 1738 O O . PHE B 1 58 ? -11 9.477 -6.316 1 89.19 58 PHE B O 1
ATOM 1745 N N . GLN B 1 59 ? -12.195 9.633 -8.148 1 86.38 59 GLN B N 1
ATOM 1746 C CA . GLN B 1 59 ? -11.789 11 -8.453 1 86.38 59 GLN B CA 1
ATOM 1747 C C . GLN B 1 59 ? -12.219 11.961 -7.348 1 86.38 59 GLN B C 1
ATOM 1749 O O . GLN B 1 59 ? -11.641 13.039 -7.188 1 86.38 59 GLN B O 1
ATOM 1754 N N . LYS B 1 60 ? -13.188 11.57 -6.559 1 85.5 60 LYS B N 1
ATOM 1755 C CA . LYS B 1 60 ? -13.656 12.422 -5.469 1 85.5 60 LYS B CA 1
ATOM 1756 C C . LYS B 1 60 ? -12.602 12.523 -4.367 1 85.5 60 LYS B C 1
ATOM 1758 O O . LYS B 1 60 ? -12.617 13.469 -3.572 1 85.5 60 LYS B O 1
ATOM 1763 N N . PHE B 1 61 ? -11.727 11.586 -4.328 1 88.38 61 PHE B N 1
ATOM 1764 C CA . PHE B 1 61 ? -10.695 11.578 -3.299 1 88.38 61 PHE B CA 1
ATOM 1765 C C . PHE B 1 61 ? -9.422 12.266 -3.791 1 88.38 61 PHE B C 1
ATOM 1767 O O . PHE B 1 61 ? -8.539 12.578 -2.998 1 88.38 61 PHE B O 1
ATOM 1774 N N . ILE B 1 62 ? -9.328 12.453 -5.051 1 89.06 62 ILE B N 1
ATOM 1775 C CA . ILE B 1 62 ? -8.156 13.07 -5.66 1 89.06 62 ILE B CA 1
ATOM 1776 C C . ILE B 1 62 ? -8.289 14.586 -5.613 1 89.06 62 ILE B C 1
ATOM 1778 O O . ILE B 1 62 ? -9.32 15.141 -5.988 1 89.06 62 ILE B O 1
ATOM 1782 N N . PRO B 1 63 ? -7.207 15.227 -5.074 1 89.38 63 PRO B N 1
ATOM 1783 C CA . PRO B 1 63 ? -7.262 16.688 -5.117 1 89.38 63 PRO B CA 1
ATOM 1784 C C . PRO B 1 63 ? -7.605 17.234 -6.504 1 89.38 63 PRO B C 1
ATOM 1786 O O . PRO B 1 63 ? -7.145 16.688 -7.512 1 89.38 63 PRO B O 1
ATOM 1789 N N . ALA B 1 64 ? -8.344 18.312 -6.473 1 85.81 64 ALA B N 1
ATOM 1790 C CA . ALA B 1 64 ? -8.867 18.875 -7.723 1 85.81 64 ALA B CA 1
ATOM 1791 C C . ALA B 1 64 ? -7.742 19.141 -8.719 1 85.81 64 ALA B C 1
ATOM 1793 O O . ALA B 1 64 ? -7.879 18.844 -9.906 1 85.81 64 ALA B O 1
ATOM 1794 N N . SER B 1 65 ? -6.672 19.656 -8.305 1 86.06 65 SER B N 1
ATOM 1795 C CA . SER B 1 65 ? -5.559 20.047 -9.172 1 86.06 65 SER B CA 1
ATOM 1796 C C . SER B 1 65 ? -4.824 18.812 -9.703 1 86.06 65 SER B C 1
ATOM 1798 O O . SER B 1 65 ? -3.975 18.938 -10.594 1 86.06 65 SER B O 1
ATOM 1800 N N . ARG B 1 66 ? -5.188 17.625 -9.203 1 86.31 66 ARG B N 1
ATOM 1801 C CA . ARG B 1 66 ? -4.496 16.406 -9.586 1 86.31 66 ARG B CA 1
ATOM 1802 C C . ARG B 1 66 ? -5.43 15.453 -10.328 1 86.31 66 ARG B C 1
ATOM 1804 O O . ARG B 1 66 ? -5.043 14.336 -10.672 1 86.31 66 ARG B O 1
ATOM 1811 N N . ARG B 1 67 ? -6.613 15.93 -10.516 1 81.19 67 ARG B N 1
ATOM 1812 C CA . ARG B 1 67 ? -7.582 15.07 -11.18 1 81.19 67 ARG B CA 1
ATOM 1813 C C . ARG B 1 67 ? -7.277 14.945 -12.672 1 81.19 67 ARG B C 1
ATOM 1815 O O . ARG B 1 67 ? -6.875 15.914 -13.312 1 81.19 67 ARG B O 1
ATOM 1822 N N . THR B 1 68 ? -7.215 13.703 -13.094 1 68.25 68 THR B N 1
ATOM 1823 C CA . THR B 1 68 ? -7.051 13.43 -14.523 1 68.25 68 THR B CA 1
ATOM 1824 C C . THR B 1 68 ? -8.344 12.875 -15.117 1 68.25 68 THR B C 1
ATOM 1826 O O . THR B 1 68 ? -9.102 12.195 -14.438 1 68.25 68 THR B O 1
ATOM 1829 N N . PRO B 1 69 ? -8.609 13.398 -16.281 1 57.91 69 PRO B N 1
ATOM 1830 C CA . PRO B 1 69 ? -9.789 12.805 -16.922 1 57.91 69 PRO B CA 1
ATOM 1831 C C . PRO B 1 69 ? -9.711 11.281 -17 1 57.91 69 PRO B C 1
ATOM 1833 O O . PRO B 1 69 ? -8.617 10.719 -17.109 1 57.91 69 PRO B O 1
ATOM 1836 N N . GLU B 1 70 ? -10.766 10.547 -16.5 1 54.22 70 GLU B N 1
ATOM 1837 C CA . GLU B 1 70 ? -10.898 9.094 -16.422 1 54.22 70 GLU B CA 1
ATOM 1838 C C . GLU B 1 70 ? -10.289 8.422 -17.641 1 54.22 70 GLU B C 1
ATOM 1840 O O . GLU B 1 70 ? -9.703 7.34 -17.547 1 54.22 70 GLU B O 1
ATOM 1845 N N . THR B 1 71 ? -10.547 8.969 -18.781 1 49.31 71 THR B N 1
ATOM 1846 C CA . THR B 1 71 ? -10.195 8.359 -20.062 1 49.31 71 THR B CA 1
ATOM 1847 C C . THR B 1 71 ? -8.688 8.172 -20.172 1 49.31 71 THR B C 1
ATOM 1849 O O . THR B 1 71 ? -8.211 7.457 -21.062 1 49.31 71 THR B O 1
ATOM 1852 N N . THR B 1 72 ? -8.062 8.805 -19.312 1 52.31 72 THR B N 1
ATOM 1853 C CA . THR B 1 72 ? -6.652 8.914 -19.656 1 52.31 72 THR B CA 1
ATOM 1854 C C . THR B 1 72 ? -5.809 7.977 -18.797 1 52.31 72 THR B C 1
ATOM 1856 O O . THR B 1 72 ? -4.578 8.039 -18.828 1 52.31 72 THR B O 1
ATOM 1859 N N . ILE B 1 73 ? -6.43 7.234 -17.906 1 56 73 ILE B N 1
ATOM 1860 C CA . ILE B 1 73 ? -5.5 6.387 -17.172 1 56 73 ILE B CA 1
ATOM 1861 C C . ILE B 1 73 ? -5.07 5.211 -18.047 1 56 73 ILE B C 1
ATOM 1863 O O . ILE B 1 73 ? -5.867 4.309 -18.312 1 56 73 ILE B O 1
ATOM 1867 N N . ASP B 1 74 ? -4.043 5.473 -18.875 1 58.16 74 ASP B N 1
ATOM 1868 C CA . ASP B 1 74 ? -3.494 4.398 -19.688 1 58.16 74 ASP B CA 1
ATOM 1869 C C . ASP B 1 74 ? -2.744 3.381 -18.828 1 58.16 74 ASP B C 1
ATOM 1871 O O . ASP B 1 74 ? -2.494 3.623 -17.656 1 58.16 74 ASP B O 1
ATOM 1875 N N . GLU B 1 75 ? -2.75 2.197 -19.344 1 57.06 75 GLU B N 1
ATOM 1876 C CA . GLU B 1 75 ? -2.115 1.061 -18.688 1 57.06 75 GLU B CA 1
ATOM 1877 C C . GLU B 1 75 ? -0.73 1.429 -18.156 1 57.06 75 GLU B C 1
ATOM 1879 O O . GLU B 1 75 ? -0.294 0.916 -17.125 1 57.06 75 GLU B O 1
ATOM 1884 N N . VAL B 1 76 ? -0.118 2.314 -18.812 1 56.38 76 VAL B N 1
ATOM 1885 C CA . VAL B 1 76 ? 1.261 2.66 -18.484 1 56.38 76 VAL B CA 1
ATOM 1886 C C . VAL B 1 76 ? 1.3 3.412 -17.156 1 56.38 76 VAL B C 1
ATOM 1888 O O . VAL B 1 76 ? 2.221 3.225 -16.344 1 56.38 76 VAL B O 1
ATOM 1891 N N . SER B 1 77 ? 0.238 4.07 -16.906 1 61.75 77 SER B N 1
ATOM 1892 C CA . SER B 1 77 ? 0.169 4.848 -15.664 1 61.75 77 SER B CA 1
ATOM 1893 C C . SER B 1 77 ? 0.007 3.941 -14.453 1 61.75 77 SER B C 1
ATOM 1895 O O . SER B 1 77 ? 0.362 4.32 -13.336 1 61.75 77 SER B O 1
ATOM 1897 N N . LYS B 1 78 ? -0.288 2.738 -14.781 1 70 78 LYS B N 1
ATOM 1898 C CA . LYS B 1 78 ? -0.561 1.833 -13.664 1 70 78 LYS B CA 1
ATOM 1899 C C . LYS B 1 78 ? 0.71 1.12 -13.211 1 70 78 LYS B C 1
ATOM 1901 O O . LYS B 1 78 ? 0.718 0.455 -12.172 1 70 78 LYS B O 1
ATOM 1906 N N . ASN B 1 79 ? 1.83 1.445 -13.883 1 76.69 79 ASN B N 1
ATOM 1907 C CA . ASN B 1 79 ? 3.092 0.805 -13.531 1 76.69 79 ASN B CA 1
ATOM 1908 C C . ASN B 1 79 ? 3.924 1.681 -12.594 1 76.69 79 ASN B C 1
ATOM 1910 O O . ASN B 1 79 ? 5.082 1.366 -12.312 1 76.69 79 ASN B O 1
ATOM 1914 N N . VAL B 1 80 ? 3.291 2.721 -12.188 1 83.56 80 VAL B N 1
ATOM 1915 C CA . VAL B 1 80 ? 4.086 3.676 -11.422 1 83.56 80 VAL B CA 1
ATOM 1916 C C . VAL B 1 80 ? 4.199 3.213 -9.969 1 83.56 80 VAL B C 1
ATOM 1918 O O . VAL B 1 80 ? 5.039 3.709 -9.219 1 83.56 80 VAL B O 1
ATOM 1921 N N . VAL B 1 81 ? 3.348 2.299 -9.602 1 91.62 81 VAL B N 1
ATOM 1922 C CA . VAL B 1 81 ? 3.396 1.693 -8.273 1 91.62 81 VAL B CA 1
ATOM 1923 C C . VAL B 1 81 ? 3.361 0.172 -8.398 1 91.62 81 VAL B C 1
ATOM 1925 O O . VAL B 1 81 ? 2.578 -0.375 -9.18 1 91.62 81 VAL B O 1
ATOM 1928 N N . LEU B 1 82 ? 4.273 -0.509 -7.781 1 94.19 82 LEU B N 1
ATOM 1929 C CA . LEU B 1 82 ? 4.254 -1.963 -7.66 1 94.19 82 LEU B CA 1
ATOM 1930 C C . LEU B 1 82 ? 3.918 -2.385 -6.23 1 94.19 82 LEU B C 1
ATOM 1932 O O . LEU B 1 82 ? 4.633 -2.031 -5.293 1 94.19 82 LEU B O 1
ATOM 1936 N N . LEU B 1 83 ? 2.799 -3.109 -6.082 1 97.56 83 LEU B N 1
ATOM 1937 C CA . LEU B 1 83 ? 2.332 -3.543 -4.77 1 97.56 83 LEU B CA 1
ATOM 1938 C C . LEU B 1 83 ? 2.771 -4.977 -4.484 1 97.56 83 LEU B C 1
ATOM 1940 O O . LEU B 1 83 ? 2.459 -5.891 -5.25 1 97.56 83 LEU B O 1
ATOM 1944 N N . GLY B 1 84 ? 3.498 -5.113 -3.402 1 97.62 84 GLY B N 1
ATOM 1945 C CA . GLY B 1 84 ? 4.059 -6.418 -3.1 1 97.62 84 GLY B CA 1
ATOM 1946 C C . GLY B 1 84 ? 3.453 -7.059 -1.864 1 97.62 84 GLY B C 1
ATOM 1947 O O . GLY B 1 84 ? 3.18 -6.371 -0.876 1 97.62 84 GLY B O 1
ATOM 1948 N N . LEU B 1 85 ? 3.283 -8.352 -1.872 1 98.25 85 LEU B N 1
ATOM 1949 C CA . LEU B 1 85 ? 2.865 -9.164 -0.737 1 98.25 85 LEU B CA 1
ATOM 1950 C C . LEU B 1 85 ? 3.734 -10.414 -0.613 1 98.25 85 LEU B C 1
ATOM 1952 O O . LEU B 1 85 ? 4.184 -10.969 -1.621 1 98.25 85 LEU B O 1
ATOM 1956 N N . PRO B 1 86 ? 3.908 -10.836 0.555 1 97.25 86 PRO B N 1
ATOM 1957 C CA . PRO B 1 86 ? 4.754 -12.016 0.74 1 97.25 86 PRO B CA 1
ATOM 1958 C C . PRO B 1 86 ? 4.023 -13.32 0.435 1 97.25 86 PRO B C 1
ATOM 1960 O O . PRO B 1 86 ? 2.791 -13.352 0.41 1 97.25 86 PRO B O 1
ATOM 1963 N N . ALA B 1 87 ? 4.777 -14.281 0.129 1 96.69 87 ALA B N 1
ATOM 1964 C CA . ALA B 1 87 ? 4.359 -15.68 0.042 1 96.69 87 ALA B CA 1
ATOM 1965 C C . ALA B 1 87 ? 5.199 -16.562 0.958 1 96.69 87 ALA B C 1
ATOM 1967 O O . ALA B 1 87 ? 6.344 -16.219 1.278 1 96.69 87 ALA B O 1
ATOM 1968 N N . LYS B 1 88 ? 4.676 -17.656 1.351 1 95.5 88 LYS B N 1
ATOM 1969 C CA . LYS B 1 88 ? 5.328 -18.531 2.324 1 95.5 88 LYS B CA 1
ATOM 1970 C C . LYS B 1 88 ? 6.355 -19.438 1.651 1 95.5 88 LYS B C 1
ATOM 1972 O O . LYS B 1 88 ? 7.18 -20.047 2.324 1 95.5 88 LYS B O 1
ATOM 1977 N N . SER B 1 89 ? 6.262 -19.578 0.345 1 95.75 89 SER B N 1
ATOM 1978 C CA . SER B 1 89 ? 7.156 -20.422 -0.43 1 95.75 89 SER B CA 1
ATOM 1979 C C . SER B 1 89 ? 7.207 -19.984 -1.891 1 95.75 89 SER B C 1
ATOM 1981 O O . SER B 1 89 ? 6.359 -19.219 -2.346 1 95.75 89 SER B O 1
ATOM 1983 N N . LYS B 1 90 ? 8.258 -20.516 -2.553 1 95.38 90 LYS B N 1
ATOM 1984 C CA . LYS B 1 90 ? 8.344 -20.281 -3.992 1 95.38 90 LYS B CA 1
ATOM 1985 C C . LYS B 1 90 ? 7.113 -20.844 -4.707 1 95.38 90 LYS B C 1
ATOM 1987 O O . LYS B 1 90 ? 6.582 -20.219 -5.625 1 95.38 90 LYS B O 1
ATOM 1992 N N . GLN B 1 91 ? 6.684 -21.984 -4.258 1 97.44 91 GLN B N 1
ATOM 1993 C CA . GLN B 1 91 ? 5.504 -22.609 -4.84 1 97.44 91 GLN B CA 1
ATOM 1994 C C . GLN B 1 91 ? 4.266 -21.734 -4.652 1 97.44 91 GLN B C 1
ATOM 1996 O O . GLN B 1 91 ? 3.457 -21.594 -5.574 1 97.44 91 GLN B O 1
ATOM 2001 N N . GLU B 1 92 ? 4.105 -21.141 -3.506 1 97.94 92 GLU B N 1
ATOM 2002 C CA . GLU B 1 92 ? 2.953 -20.281 -3.26 1 97.94 92 GLU B CA 1
ATOM 2003 C C . GLU B 1 92 ? 2.984 -19.047 -4.152 1 97.94 92 GLU B C 1
ATOM 2005 O O . GLU B 1 92 ? 1.938 -18.562 -4.594 1 97.94 92 GLU B O 1
ATOM 2010 N N . VAL B 1 93 ? 4.23 -18.516 -4.402 1 97.5 93 VAL B N 1
ATOM 2011 C CA . VAL B 1 93 ? 4.352 -17.406 -5.348 1 97.5 93 VAL B CA 1
ATOM 2012 C C . VAL B 1 93 ? 3.715 -17.781 -6.68 1 97.5 93 VAL B C 1
ATOM 2014 O O . VAL B 1 93 ? 2.838 -17.078 -7.184 1 97.5 93 VAL B O 1
ATOM 2017 N N . ASP B 1 94 ? 4.113 -18.953 -7.172 1 97.94 94 ASP B N 1
ATOM 2018 C CA . ASP B 1 94 ? 3.611 -19.406 -8.461 1 97.94 94 ASP B CA 1
ATOM 2019 C C . ASP B 1 94 ? 2.104 -19.641 -8.414 1 97.94 94 ASP B C 1
ATOM 2021 O O . ASP B 1 94 ? 1.375 -19.234 -9.32 1 97.94 94 ASP B O 1
ATOM 2025 N N . GLU B 1 95 ? 1.637 -20.266 -7.41 1 98.31 95 GLU B N 1
ATOM 2026 C CA . GLU B 1 95 ? 0.22 -20.578 -7.266 1 98.31 95 GLU B CA 1
ATOM 2027 C C . GLU B 1 95 ? -0.633 -19.312 -7.246 1 98.31 95 GLU B C 1
ATOM 2029 O O . GLU B 1 95 ? -1.676 -19.25 -7.898 1 98.31 95 GLU B O 1
ATOM 2034 N N . LEU B 1 96 ? -0.209 -18.344 -6.492 1 98.31 96 LEU B N 1
ATOM 2035 C CA . LEU B 1 96 ? -0.98 -17.109 -6.355 1 98.31 96 LEU B CA 1
ATOM 2036 C C . LEU B 1 96 ? -0.99 -16.328 -7.664 1 98.31 96 LEU B C 1
ATOM 2038 O O . LEU B 1 96 ? -2.018 -15.766 -8.047 1 98.31 96 LEU B O 1
ATOM 2042 N N . VAL B 1 97 ? 0.127 -16.297 -8.328 1 98.5 97 VAL B N 1
ATOM 2043 C CA . VAL B 1 97 ? 0.208 -15.586 -9.602 1 98.5 97 VAL B CA 1
ATOM 2044 C C . VAL B 1 97 ? -0.662 -16.297 -10.641 1 98.5 97 VAL B C 1
ATOM 2046 O O . VAL B 1 97 ? -1.374 -15.648 -11.406 1 98.5 97 VAL B O 1
ATOM 2049 N N . GLU B 1 98 ? -0.647 -17.609 -10.648 1 98.5 98 GLU B N 1
ATOM 2050 C CA . GLU B 1 98 ? -1.493 -18.359 -11.57 1 98.5 98 GLU B CA 1
ATOM 2051 C C . GLU B 1 98 ? -2.969 -18.203 -11.211 1 98.5 98 GLU B C 1
ATOM 2053 O O . GLU B 1 98 ? -3.828 -18.188 -12.094 1 98.5 98 GLU B O 1
ATOM 2058 N N . ARG B 1 99 ? -3.26 -18.188 -9.961 1 98.62 99 ARG B N 1
ATOM 2059 C CA . ARG B 1 99 ? -4.625 -17.922 -9.516 1 98.62 99 ARG B CA 1
ATOM 2060 C C . ARG B 1 99 ? -5.129 -16.578 -10.047 1 98.62 99 ARG B C 1
ATOM 2062 O O . ARG B 1 99 ? -6.277 -16.484 -10.484 1 98.62 99 ARG B O 1
ATOM 2069 N N . ALA B 1 100 ? -4.27 -15.57 -9.961 1 98.5 100 ALA B N 1
ATOM 2070 C CA . ALA B 1 100 ? -4.625 -14.266 -10.5 1 98.5 100 ALA B CA 1
ATOM 2071 C C . ALA B 1 100 ? -4.969 -14.359 -11.984 1 98.5 100 ALA B C 1
ATOM 2073 O O . ALA B 1 100 ? -5.953 -13.766 -12.438 1 98.5 100 ALA B O 1
ATOM 2074 N N . ALA B 1 101 ? -4.188 -15.117 -12.719 1 98.25 101 ALA B N 1
ATOM 2075 C CA . ALA B 1 101 ? -4.43 -15.297 -14.141 1 98.25 101 ALA B CA 1
ATOM 2076 C C . ALA B 1 101 ? -5.758 -16.016 -14.391 1 98.25 101 ALA B C 1
ATOM 2078 O O . ALA B 1 101 ? -6.523 -15.617 -15.273 1 98.25 101 ALA B O 1
ATOM 2079 N N . SER B 1 102 ? -6.027 -17 -13.617 1 98.31 102 SER B N 1
ATOM 2080 C CA . SER B 1 102 ? -7.262 -17.766 -13.766 1 98.31 102 SER B CA 1
ATOM 2081 C C . SER B 1 102 ? -8.477 -16.922 -13.422 1 98.31 102 SER B C 1
ATOM 2083 O O . SER B 1 102 ? -9.586 -17.188 -13.898 1 98.31 102 SER B O 1
ATOM 2085 N N . ALA B 1 103 ? -8.242 -15.914 -12.633 1 98 103 ALA B N 1
ATOM 2086 C CA . ALA B 1 103 ? -9.336 -15.039 -12.211 1 98 103 ALA B CA 1
ATOM 2087 C C . ALA B 1 103 ? -9.5 -13.867 -13.164 1 98 103 ALA B C 1
ATOM 2089 O O . ALA B 1 103 ? -10.289 -12.953 -12.914 1 98 103 ALA B O 1
ATOM 2090 N N . GLY B 1 104 ? -8.758 -13.836 -14.242 1 97.5 104 GLY B N 1
ATOM 2091 C CA . GLY B 1 104 ? -8.945 -12.828 -15.273 1 97.5 104 GLY B CA 1
ATOM 2092 C C . GLY B 1 104 ? -7.816 -11.82 -15.328 1 97.5 104 GLY B C 1
ATOM 2093 O O . GLY B 1 104 ? -7.766 -10.977 -16.234 1 97.5 104 GLY B O 1
ATOM 2094 N N . GLY B 1 105 ? -6.891 -11.875 -14.344 1 97.19 105 GLY B N 1
ATOM 2095 C CA . GLY B 1 105 ? -5.711 -11.031 -14.398 1 97.19 105 GLY B CA 1
ATOM 2096 C C . GLY B 1 105 ? -4.672 -11.516 -15.391 1 97.19 105 GLY B C 1
ATOM 2097 O O . GLY B 1 105 ? -4.977 -12.312 -16.281 1 97.19 105 GLY B O 1
ATOM 2098 N N . LYS B 1 106 ? -3.537 -10.906 -15.281 1 96.69 106 LYS B N 1
ATOM 2099 C CA . LYS B 1 106 ? -2.426 -11.281 -16.156 1 96.69 106 LYS B CA 1
ATOM 2100 C C . LYS B 1 106 ? -1.211 -11.711 -15.336 1 96.69 106 LYS B C 1
ATOM 2102 O O . LYS B 1 106 ? -0.755 -10.969 -14.461 1 96.69 106 LYS B O 1
ATOM 2107 N N . ALA B 1 107 ? -0.72 -12.859 -15.633 1 97.81 107 ALA B N 1
ATOM 2108 C CA . ALA B 1 107 ? 0.478 -13.367 -14.969 1 97.81 107 ALA B CA 1
ATOM 2109 C C . ALA B 1 107 ? 1.733 -13.023 -15.766 1 97.81 107 ALA B C 1
ATOM 2111 O O . ALA B 1 107 ? 1.708 -13 -17 1 97.81 107 ALA B O 1
ATOM 2112 N N . PHE B 1 108 ? 2.766 -12.75 -15.078 1 96.56 108 PHE B N 1
ATOM 2113 C CA . PHE B 1 108 ? 4.055 -12.477 -15.695 1 96.56 108 PHE B CA 1
ATOM 2114 C C . PHE B 1 108 ? 5.102 -13.484 -15.234 1 96.56 108 PHE B C 1
ATOM 2116 O O . PHE B 1 108 ? 4.949 -14.109 -14.18 1 96.56 108 PHE B O 1
ATOM 2123 N N . PRO B 1 109 ? 6.164 -13.672 -16.031 1 93.56 109 PRO B N 1
ATOM 2124 C CA . PRO B 1 109 ? 7.25 -14.555 -15.594 1 93.56 109 PRO B CA 1
ATOM 2125 C C . PRO B 1 109 ? 8.031 -13.992 -14.414 1 93.56 109 PRO B C 1
ATOM 2127 O O . PRO B 1 109 ? 7.898 -12.812 -14.086 1 93.56 109 PRO B O 1
ATOM 2130 N N . ALA B 1 110 ? 8.758 -14.914 -13.773 1 91.75 110 ALA B N 1
ATOM 2131 C CA . ALA B 1 110 ? 9.609 -14.477 -12.672 1 91.75 110 ALA B CA 1
ATOM 2132 C C . ALA B 1 110 ? 10.625 -13.43 -13.141 1 91.75 110 ALA B C 1
ATOM 2134 O O . ALA B 1 110 ? 11.102 -13.484 -14.281 1 91.75 110 ALA B O 1
ATOM 2135 N N . VAL B 1 111 ? 10.797 -12.492 -12.25 1 82.75 111 VAL B N 1
ATOM 2136 C CA . VAL B 1 111 ? 11.805 -11.477 -12.516 1 82.75 111 VAL B CA 1
ATOM 2137 C C . VAL B 1 111 ? 13.148 -11.914 -11.945 1 82.75 111 VAL B C 1
ATOM 2139 O O . VAL B 1 111 ? 13.227 -12.367 -10.797 1 82.75 111 VAL B O 1
ATOM 2142 N N . LYS B 1 112 ? 14.078 -11.977 -12.703 1 74.25 112 LYS B N 1
ATOM 2143 C CA . LYS B 1 112 ? 15.43 -12.305 -12.258 1 74.25 112 LYS B CA 1
ATOM 2144 C C . LYS B 1 112 ? 16.156 -11.047 -11.781 1 74.25 112 LYS B C 1
ATOM 2146 O O . LYS B 1 112 ? 16.391 -10.125 -12.562 1 74.25 112 LYS B O 1
ATOM 2151 N N . MET B 1 113 ? 16.25 -10.977 -10.492 1 67.31 113 MET B N 1
ATOM 2152 C CA . MET B 1 113 ? 17 -9.844 -9.977 1 67.31 113 MET B CA 1
ATOM 2153 C C . MET B 1 113 ? 18.5 -10.109 -10.039 1 67.31 113 MET B C 1
ATOM 2155 O O . MET B 1 113 ? 18.969 -11.156 -9.578 1 67.31 113 MET B O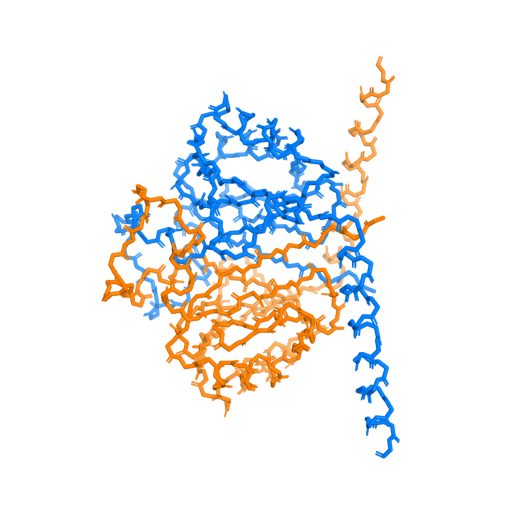 1
ATOM 2159 N N . GLU B 1 114 ? 19.078 -9.219 -10.781 1 60.81 114 GLU B N 1
ATOM 2160 C CA . GLU B 1 114 ? 20.531 -9.383 -10.859 1 60.81 114 GLU B CA 1
ATOM 2161 C C . GLU B 1 114 ? 21.172 -9.375 -9.477 1 60.81 114 GLU B C 1
ATOM 2163 O O . GLU B 1 114 ? 20.875 -8.508 -8.656 1 60.81 114 GLU B O 1
ATOM 2168 N N . GLY B 1 115 ? 21.984 -10.289 -9.125 1 59.75 115 GLY B N 1
ATOM 2169 C CA . GLY B 1 115 ? 22.719 -10.367 -7.871 1 59.75 115 GLY B CA 1
ATOM 2170 C C . GLY B 1 115 ? 21.938 -11.094 -6.785 1 59.75 115 GLY B C 1
ATOM 2171 O O . GLY B 1 115 ? 22.469 -11.312 -5.688 1 59.75 115 GLY B O 1
ATOM 2172 N N . CYS B 1 116 ? 20.766 -11.203 -7.062 1 63.47 116 CYS B N 1
ATOM 2173 C CA . CYS B 1 116 ? 20 -11.961 -6.074 1 63.47 116 CYS B CA 1
ATOM 2174 C C . CYS B 1 116 ? 19.781 -13.391 -6.543 1 63.47 116 CYS B C 1
ATOM 2176 O O . CYS B 1 116 ? 19.234 -13.617 -7.625 1 63.47 116 CYS B O 1
ATOM 2178 N N . ASP B 1 117 ? 20.375 -14.25 -5.832 1 70 117 ASP B N 1
ATOM 2179 C CA . ASP B 1 117 ? 20.203 -15.672 -6.078 1 70 117 ASP B CA 1
ATOM 2180 C C . ASP B 1 117 ? 18.766 -16.109 -5.77 1 70 117 ASP B C 1
ATOM 2182 O O . ASP B 1 117 ? 18.188 -15.672 -4.77 1 70 117 ASP B O 1
ATOM 2186 N N . GLU B 1 118 ? 18.25 -16.797 -6.652 1 75.38 118 GLU B N 1
ATOM 2187 C CA . GLU B 1 118 ? 16.906 -17.359 -6.484 1 75.38 118 GLU B CA 1
ATOM 2188 C C . GLU B 1 118 ? 16.797 -18.156 -5.191 1 75.38 118 GLU B C 1
ATOM 2190 O O . GLU B 1 118 ? 15.695 -18.438 -4.719 1 75.38 118 GLU B O 1
ATOM 2195 N N . SER B 1 119 ? 17.953 -18.438 -4.711 1 81.62 119 SER B N 1
ATOM 2196 C CA . SER B 1 119 ? 17.938 -19.156 -3.443 1 81.62 119 SER B CA 1
ATOM 2197 C C . SER B 1 119 ? 17.594 -18.219 -2.283 1 81.62 119 SER B C 1
ATOM 2199 O O . SER B 1 119 ? 17.188 -18.688 -1.212 1 81.62 119 SER B O 1
ATOM 2201 N N . MET B 1 120 ? 17.641 -16.984 -2.52 1 87.38 120 MET B N 1
ATOM 2202 C CA . MET B 1 120 ? 17.406 -16.031 -1.435 1 87.38 120 MET B CA 1
ATOM 2203 C C . MET B 1 120 ? 16.062 -15.336 -1.594 1 87.38 120 MET B C 1
ATOM 2205 O O . MET B 1 120 ? 15.391 -15.039 -0.604 1 87.38 120 MET B O 1
ATOM 2209 N N . MET B 1 121 ? 15.727 -15.102 -2.771 1 91.88 121 MET B N 1
ATOM 2210 C CA . MET B 1 121 ? 14.492 -14.383 -3.049 1 91.88 121 MET B CA 1
ATOM 2211 C C . MET B 1 121 ? 13.875 -14.844 -4.367 1 91.88 121 MET B C 1
ATOM 2213 O O . MET B 1 121 ? 14.594 -15.133 -5.324 1 91.88 121 MET B O 1
ATOM 2217 N N . TYR B 1 122 ? 12.586 -15.016 -4.395 1 93.62 122 TYR B N 1
ATOM 2218 C CA . TYR B 1 122 ? 11.828 -15.391 -5.578 1 93.62 122 TYR B CA 1
ATOM 2219 C C . TYR B 1 122 ? 10.555 -14.562 -5.699 1 93.62 122 TYR B C 1
ATOM 2221 O O . TYR B 1 122 ? 9.773 -14.477 -4.75 1 93.62 122 TYR B O 1
ATOM 2229 N N . THR B 1 123 ? 10.414 -13.898 -6.859 1 94.88 123 THR B N 1
ATOM 2230 C CA . THR B 1 123 ? 9.242 -13.047 -7.023 1 94.88 123 THR B CA 1
ATOM 2231 C C . THR B 1 123 ? 8.625 -13.242 -8.406 1 94.88 123 THR B C 1
ATOM 2233 O O . THR B 1 123 ? 9.328 -13.539 -9.375 1 94.88 123 THR B O 1
ATOM 2236 N N . ARG B 1 124 ? 7.359 -13.078 -8.492 1 96.38 124 ARG B N 1
ATOM 2237 C CA . ARG B 1 124 ? 6.582 -12.984 -9.727 1 96.38 124 ARG B CA 1
ATOM 2238 C C . ARG B 1 124 ? 5.473 -11.945 -9.594 1 96.38 124 ARG B C 1
ATOM 2240 O O . ARG B 1 124 ? 4.902 -11.766 -8.516 1 96.38 124 ARG B O 1
ATOM 2247 N N . ALA B 1 125 ? 5.23 -11.344 -10.719 1 96.5 125 ALA B N 1
ATOM 2248 C CA . ALA B 1 125 ? 4.215 -10.297 -10.703 1 96.5 125 ALA B CA 1
ATOM 2249 C C . ALA B 1 125 ? 2.957 -10.742 -11.445 1 96.5 125 ALA B C 1
ATOM 2251 O O . ALA B 1 125 ? 2.984 -11.719 -12.203 1 96.5 125 ALA B O 1
ATOM 2252 N N . PHE B 1 126 ? 1.861 -10.102 -11.18 1 97.06 126 PHE B N 1
ATOM 2253 C CA . PHE B 1 126 ? 0.639 -10.164 -11.969 1 97.06 126 PHE B CA 1
ATOM 2254 C C . PHE B 1 126 ? -0.038 -8.805 -12.039 1 97.06 126 PHE B C 1
ATOM 2256 O O . PHE B 1 126 ? 0.259 -7.918 -11.234 1 97.06 126 PHE B O 1
ATOM 2263 N N . ALA B 1 127 ? -0.833 -8.641 -13.031 1 95.62 127 ALA B N 1
ATOM 2264 C CA . ALA B 1 127 ? -1.717 -7.48 -13.117 1 95.62 127 ALA B CA 1
ATOM 2265 C C . ALA B 1 127 ? -3.154 -7.855 -12.773 1 95.62 127 ALA B C 1
ATOM 2267 O O . ALA B 1 127 ? -3.65 -8.898 -13.203 1 95.62 127 ALA B O 1
ATOM 2268 N N . ASP B 1 128 ? -3.779 -7.008 -11.938 1 95.69 128 ASP B N 1
ATOM 2269 C CA . ASP B 1 128 ? -5.191 -7.25 -11.664 1 95.69 128 ASP B CA 1
ATOM 2270 C C . ASP B 1 128 ? -6.055 -6.906 -12.875 1 95.69 128 ASP B C 1
ATOM 2272 O O . ASP B 1 128 ? -5.531 -6.645 -13.961 1 95.69 128 ASP B O 1
ATOM 2276 N N . LEU B 1 129 ? -7.367 -6.879 -12.805 1 94.38 129 LEU B N 1
ATOM 2277 C CA . LEU B 1 129 ? -8.289 -6.738 -13.922 1 94.38 129 LEU B CA 1
ATOM 2278 C C . LEU B 1 129 ? -8.141 -5.371 -14.578 1 94.38 129 LEU B C 1
ATOM 2280 O O . LEU B 1 129 ? -8.398 -5.215 -15.773 1 94.38 129 LEU B O 1
ATOM 2284 N N . ASP B 1 130 ? -7.711 -4.406 -13.773 1 91.62 130 ASP B N 1
ATOM 2285 C CA . ASP B 1 130 ? -7.609 -3.039 -14.281 1 91.62 130 ASP B CA 1
ATOM 2286 C C . ASP B 1 130 ? -6.168 -2.699 -14.656 1 91.62 130 ASP B C 1
ATOM 2288 O O . ASP B 1 130 ? -5.891 -1.599 -15.141 1 91.62 130 ASP B O 1
ATOM 2292 N N . GLY B 1 131 ? -5.262 -3.619 -14.359 1 91.25 131 GLY B N 1
ATOM 2293 C CA . GLY B 1 131 ? -3.896 -3.432 -14.828 1 91.25 131 GLY B CA 1
ATOM 2294 C C . GLY B 1 131 ? -2.938 -3.023 -13.727 1 91.25 131 GLY B C 1
ATOM 2295 O O . GLY B 1 131 ? -1.75 -2.807 -13.977 1 91.25 131 GLY B O 1
ATOM 2296 N N . TYR B 1 132 ? -3.379 -2.881 -12.484 1 93.69 132 TYR B N 1
ATOM 2297 C CA . TYR B 1 132 ? -2.465 -2.584 -11.383 1 93.69 132 TYR B CA 1
ATOM 2298 C C . TYR B 1 132 ? -1.532 -3.762 -11.117 1 93.69 132 TYR B C 1
ATOM 2300 O O . TYR B 1 132 ? -1.966 -4.914 -11.109 1 93.69 132 TYR B O 1
ATOM 2308 N N . LEU B 1 133 ? -0.288 -3.465 -10.898 1 94.19 133 LEU B N 1
ATOM 2309 C CA . LEU B 1 133 ? 0.706 -4.523 -10.75 1 94.19 133 LEU B CA 1
ATOM 2310 C C . LEU B 1 133 ? 0.85 -4.922 -9.281 1 94.19 133 LEU B C 1
ATOM 2312 O O . LEU B 1 133 ? 1 -4.062 -8.414 1 94.19 133 LEU B O 1
ATOM 2316 N N . TRP B 1 134 ? 0.778 -6.141 -9.078 1 97.25 134 TRP B N 1
ATOM 2317 C CA . TRP B 1 134 ? 1.105 -6.797 -7.812 1 97.25 134 TRP B CA 1
ATOM 2318 C C . TRP B 1 134 ? 2.322 -7.703 -7.969 1 97.25 134 TRP B C 1
ATOM 2320 O O . TRP B 1 134 ? 2.609 -8.18 -9.07 1 97.25 134 TRP B O 1
ATOM 2330 N N . GLU B 1 135 ? 3 -7.852 -6.898 1 97.12 135 GLU B N 1
ATOM 2331 C CA . GLU B 1 135 ? 4.129 -8.773 -6.836 1 97.12 135 GLU B CA 1
ATOM 2332 C C . GLU B 1 135 ? 4.02 -9.695 -5.625 1 97.12 135 GLU B C 1
ATOM 2334 O O . GLU B 1 135 ? 3.822 -9.234 -4.5 1 97.12 135 GLU B O 1
ATOM 2339 N N . MET B 1 136 ? 4.07 -10.984 -5.863 1 97.38 136 MET B N 1
ATOM 2340 C CA . MET B 1 136 ? 4.266 -11.953 -4.785 1 97.38 136 MET B CA 1
ATOM 2341 C C . MET B 1 136 ? 5.75 -12.234 -4.574 1 97.38 136 MET B C 1
ATOM 2343 O O . MET B 1 136 ? 6.477 -12.508 -5.527 1 97.38 136 MET B O 1
ATOM 2347 N N . VAL B 1 137 ? 6.176 -12.188 -3.332 1 96 137 VAL B N 1
ATOM 2348 C CA . VAL B 1 137 ? 7.605 -12.305 -3.0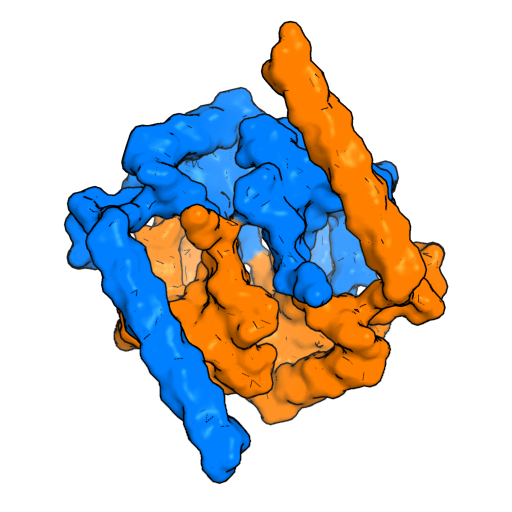61 1 96 137 VAL B CA 1
ATOM 2349 C C . VAL B 1 137 ? 7.848 -13.352 -1.98 1 96 137 VAL B C 1
ATOM 2351 O O . VAL B 1 137 ? 7.125 -13.406 -0.982 1 96 137 VAL B O 1
ATOM 2354 N N . TRP B 1 138 ? 8.727 -14.172 -2.189 1 95.56 138 TRP B N 1
ATOM 2355 C CA . TRP B 1 138 ? 9.242 -15.094 -1.185 1 95.56 138 TRP B CA 1
ATOM 2356 C C . TRP B 1 138 ? 10.711 -14.797 -0.89 1 95.56 138 TRP B C 1
ATOM 2358 O O . TRP B 1 138 ? 11.5 -14.547 -1.807 1 95.56 138 TRP B O 1
ATOM 2368 N N . CYS B 1 139 ? 11.055 -14.789 0.332 1 93.44 139 CYS B N 1
ATOM 2369 C CA . CYS B 1 139 ? 12.438 -14.664 0.774 1 93.44 139 CYS B CA 1
ATOM 2370 C C . CYS B 1 139 ? 12.836 -15.828 1.671 1 93.44 139 CYS B C 1
ATOM 2372 O O . CYS B 1 139 ? 12.016 -16.328 2.451 1 93.44 139 CYS B O 1
ATOM 2374 N N . GLU B 1 140 ? 14.07 -16.172 1.571 1 93.44 140 GLU B N 1
ATOM 2375 C CA . GLU B 1 140 ? 14.594 -17.234 2.422 1 93.44 140 GLU B CA 1
ATOM 2376 C C . GLU B 1 140 ? 14.5 -16.859 3.898 1 93.44 140 GLU B C 1
ATOM 2378 O O . GLU B 1 140 ? 14.742 -15.711 4.27 1 93.44 140 GLU B O 1
ATOM 2383 N N . GLU B 1 141 ? 14.148 -17.891 4.641 1 92.5 141 GLU B N 1
ATOM 2384 C CA . GLU B 1 141 ? 13.828 -17.656 6.043 1 92.5 141 GLU B CA 1
ATOM 2385 C C . GLU B 1 141 ? 15 -17.016 6.781 1 92.5 141 GLU B C 1
ATOM 2387 O O . GLU B 1 141 ? 14.805 -16.172 7.648 1 92.5 141 GLU B O 1
ATOM 2392 N N . GLY B 1 142 ? 16.141 -17.531 6.547 1 92 142 GLY B N 1
ATOM 2393 C CA . GLY B 1 142 ? 17.312 -16.938 7.18 1 92 142 GLY B CA 1
ATOM 2394 C C . GLY B 1 142 ? 17.469 -15.461 6.887 1 92 142 GLY B C 1
ATOM 2395 O O . GLY B 1 142 ? 17.844 -14.688 7.766 1 92 142 GLY B O 1
ATOM 2396 N N . MET B 1 143 ? 17.203 -15.07 5.703 1 90.62 143 MET B N 1
ATOM 2397 C CA . MET B 1 143 ? 17.266 -13.664 5.309 1 90.62 143 MET B CA 1
ATOM 2398 C C . MET B 1 143 ? 16.219 -12.844 6.043 1 90.62 143 MET B C 1
ATOM 2400 O O . MET B 1 143 ? 16.5 -11.734 6.508 1 90.62 143 MET B O 1
ATOM 2404 N N . VAL B 1 144 ? 15.047 -13.383 6.133 1 92.69 144 VAL B N 1
ATOM 2405 C CA . VAL B 1 144 ? 13.953 -12.695 6.816 1 92.69 144 VAL B CA 1
ATOM 2406 C C . VAL B 1 144 ? 14.328 -12.469 8.281 1 92.69 144 VAL B C 1
ATOM 2408 O O . VAL B 1 144 ? 14.125 -11.375 8.82 1 92.69 144 VAL B O 1
ATOM 2411 N N . LYS B 1 145 ? 14.844 -13.477 8.875 1 93.75 145 LYS B N 1
ATOM 2412 C CA . LYS B 1 145 ? 15.25 -13.391 10.281 1 93.75 145 LYS B CA 1
ATOM 2413 C C . LYS B 1 145 ? 16.312 -12.32 10.477 1 93.75 145 LYS B C 1
ATOM 2415 O O . LYS B 1 145 ? 16.25 -11.523 11.414 1 93.75 145 LYS B O 1
ATOM 2420 N N . MET B 1 146 ? 17.281 -12.375 9.609 1 93.56 146 MET B N 1
ATOM 2421 C CA . MET B 1 146 ? 18.359 -11.383 9.688 1 93.56 146 MET B CA 1
ATOM 2422 C C . MET B 1 146 ? 17.797 -9.969 9.523 1 93.56 146 MET B C 1
ATOM 2424 O O . MET B 1 146 ? 18.188 -9.055 10.25 1 93.56 146 MET B O 1
ATOM 2428 N N . ALA B 1 147 ? 16.922 -9.828 8.555 1 93.5 147 ALA B N 1
ATOM 2429 C CA . ALA B 1 147 ? 16.297 -8.523 8.289 1 93.5 147 ALA B CA 1
ATOM 2430 C C . ALA B 1 147 ? 15.5 -8.047 9.492 1 93.5 147 ALA B C 1
ATOM 2432 O O . ALA B 1 147 ? 15.578 -6.875 9.875 1 93.5 147 ALA B O 1
ATOM 2433 N N . ASP B 1 148 ? 14.719 -8.898 10.102 1 94.69 148 ASP B N 1
ATOM 2434 C CA . ASP B 1 148 ? 13.906 -8.555 11.266 1 94.69 148 ASP B CA 1
ATOM 2435 C C . ASP B 1 148 ? 14.781 -8.125 12.438 1 94.69 148 ASP B C 1
ATOM 2437 O O . ASP B 1 148 ? 14.453 -7.168 13.141 1 94.69 148 ASP B O 1
ATOM 2441 N N . GLU B 1 149 ? 15.828 -8.859 12.617 1 95.56 149 GLU B N 1
ATOM 2442 C CA . GLU B 1 149 ? 16.75 -8.531 13.695 1 95.56 149 GLU B CA 1
ATOM 2443 C C . GLU B 1 149 ? 17.391 -7.164 13.477 1 95.56 149 GLU B C 1
ATOM 2445 O O . GLU B 1 149 ? 17.531 -6.379 14.414 1 95.56 149 GLU B O 1
ATOM 2450 N N . ALA B 1 150 ? 17.781 -6.969 12.289 1 95.44 150 ALA B N 1
ATOM 2451 C CA . ALA B 1 150 ? 18.391 -5.684 11.961 1 95.44 150 ALA B CA 1
ATOM 2452 C C . ALA B 1 150 ? 17.422 -4.531 12.211 1 95.44 150 ALA B C 1
ATOM 2454 O O . ALA B 1 150 ? 17.812 -3.496 12.758 1 95.44 150 ALA B O 1
ATOM 2455 N N . LEU B 1 151 ? 16.188 -4.707 11.812 1 95.5 151 LEU B N 1
ATOM 2456 C CA . LEU B 1 151 ? 15.188 -3.668 12.016 1 95.5 151 LEU B CA 1
ATOM 2457 C C . LEU B 1 151 ? 14.938 -3.434 13.508 1 95.5 151 LEU B C 1
ATOM 2459 O O . LEU B 1 151 ? 14.836 -2.287 13.945 1 95.5 151 LEU B O 1
ATOM 2463 N N . SER B 1 152 ? 14.836 -4.512 14.234 1 95.56 152 SER B N 1
ATOM 2464 C CA . SER B 1 152 ? 14.625 -4.418 15.68 1 95.56 152 SER B CA 1
ATOM 2465 C C . SER B 1 152 ? 15.734 -3.613 16.344 1 95.56 152 SER B C 1
ATOM 2467 O O . SER B 1 152 ? 15.469 -2.77 17.203 1 95.56 152 SER B O 1
ATOM 2469 N N . LYS B 1 153 ? 16.938 -3.902 15.984 1 95.31 153 LYS B N 1
ATOM 2470 C CA . LYS B 1 153 ? 18.078 -3.176 16.531 1 95.31 153 LYS B CA 1
ATOM 2471 C C . LYS B 1 153 ? 18.016 -1.691 16.188 1 95.31 153 LYS B C 1
ATOM 2473 O O . LYS B 1 153 ? 18.281 -0.838 17.031 1 95.31 153 LYS B O 1
ATOM 2478 N N . ARG B 1 154 ? 17.641 -1.435 14.984 1 94.69 154 ARG B N 1
ATOM 2479 C CA . ARG B 1 154 ? 17.516 -0.052 14.539 1 94.69 154 ARG B CA 1
ATOM 2480 C C . ARG B 1 154 ? 16.453 0.688 15.336 1 94.69 154 ARG B C 1
ATOM 2482 O O . ARG B 1 154 ? 16.656 1.839 15.734 1 94.69 154 ARG B O 1
ATOM 2489 N N . ILE B 1 155 ? 15.297 0.08 15.547 1 94.56 155 ILE B N 1
ATOM 2490 C CA . ILE B 1 155 ? 14.188 0.683 16.281 1 94.56 155 ILE B CA 1
ATOM 2491 C C . ILE B 1 155 ? 14.625 0.953 17.734 1 94.56 155 ILE B C 1
ATOM 2493 O O . ILE B 1 155 ? 14.32 2.014 18.281 1 94.56 155 ILE B O 1
ATOM 2497 N N . GLU B 1 156 ? 15.352 0.038 18.281 1 94.25 156 GLU B N 1
ATOM 2498 C CA . GLU B 1 156 ? 15.859 0.203 19.641 1 94.25 156 GLU B CA 1
ATOM 2499 C C . GLU B 1 156 ? 16.812 1.394 19.734 1 94.25 156 GLU B C 1
ATOM 2501 O O . GLU B 1 156 ? 16.766 2.162 20.703 1 94.25 156 GLU B O 1
ATOM 2506 N N . GLU B 1 157 ? 17.641 1.467 18.781 1 93.75 157 GLU B N 1
ATOM 2507 C CA . GLU B 1 157 ? 18.594 2.578 18.734 1 93.75 157 GLU B CA 1
ATOM 2508 C C . GLU B 1 157 ? 17.859 3.918 18.656 1 93.75 157 GLU B C 1
ATOM 2510 O O . GLU B 1 157 ? 18.266 4.887 19.312 1 93.75 157 GLU B O 1
ATOM 2515 N N . LEU B 1 158 ? 16.844 3.998 17.891 1 92.31 158 LEU B N 1
ATOM 2516 C CA . LEU B 1 158 ? 16.078 5.234 17.703 1 92.31 158 LEU B CA 1
ATOM 2517 C C . LEU B 1 158 ? 15.305 5.586 18.969 1 92.31 158 LEU B C 1
ATOM 2519 O O . LEU B 1 158 ? 15.156 6.766 19.297 1 92.31 158 LEU B O 1
ATOM 2523 N N . GLU B 1 159 ? 14.789 4.594 19.594 1 89.69 159 GLU B N 1
ATOM 2524 C CA . GLU B 1 159 ? 14.07 4.82 20.844 1 89.69 159 GLU B CA 1
ATOM 2525 C C . GLU B 1 159 ? 15.008 5.332 21.938 1 89.69 159 GLU B C 1
ATOM 2527 O O . GLU B 1 159 ? 14.617 6.176 22.75 1 89.69 159 GLU B O 1
ATOM 2532 N N . LYS B 1 160 ? 16.203 4.902 22.047 1 89.75 160 LYS B N 1
ATOM 2533 C CA . LYS B 1 160 ? 17.188 5.344 23.016 1 89.75 160 LYS B CA 1
ATOM 2534 C C . LYS B 1 160 ? 17.594 6.797 22.781 1 89.75 160 LYS B C 1
ATOM 2536 O O . LYS B 1 160 ? 17.781 7.562 23.719 1 89.75 160 LYS B O 1
ATOM 2541 N N . LYS B 1 161 ? 17.656 7.176 21.547 1 84.81 161 LYS B N 1
ATOM 2542 C CA . LYS B 1 161 ? 18.031 8.539 21.188 1 84.81 161 LYS B CA 1
ATOM 2543 C C . LYS B 1 161 ? 16.922 9.531 21.516 1 84.81 161 LYS B C 1
ATOM 2545 O O . LYS B 1 161 ? 17.188 10.672 21.891 1 84.81 161 LYS B O 1
ATOM 2550 N N . SER B 1 162 ? 15.688 9.086 21.344 1 79.62 162 SER B N 1
ATOM 2551 C CA . SER B 1 162 ? 14.547 9.953 21.625 1 79.62 162 SER B CA 1
ATOM 2552 C C . SER B 1 162 ? 14.391 10.18 23.125 1 79.62 162 SER B C 1
ATOM 2554 O O . SER B 1 162 ? 13.906 11.227 23.562 1 79.62 162 SER B O 1
ATOM 2556 N N . ASP B 1 163 ? 14.789 9.203 23.891 1 76.5 163 ASP B N 1
ATOM 2557 C CA . ASP B 1 163 ? 14.695 9.297 25.344 1 76.5 163 ASP B CA 1
ATOM 2558 C C . ASP B 1 163 ? 15.859 10.102 25.922 1 76.5 163 ASP B C 1
ATOM 2560 O O . ASP B 1 163 ? 15.773 10.625 27.031 1 76.5 163 ASP B O 1
ATOM 2564 N N . ALA B 1 164 ? 16.938 10.258 25.234 1 67.94 164 ALA B N 1
ATOM 2565 C CA . ALA B 1 164 ? 18.109 10.969 25.75 1 67.94 164 ALA B CA 1
ATOM 2566 C C . ALA B 1 164 ? 18 12.461 25.453 1 67.94 164 ALA B C 1
ATOM 2568 O O . ALA B 1 164 ? 18.281 13.289 26.328 1 67.94 164 ALA B O 1
#

InterPro domains:
  IPR029068 Glyoxalase/Bleomycin resistance protein/Dihydroxybiphenyl dioxygenase [G3DSA:3.10.180.10] (2-155)
  IPR029068 Glyoxalase/Bleomycin resistance protein/Dihydroxybiphenyl dioxygenase [SSF54593] (7-141)

Foldseek 3Di:
DQQADEAEDEDQDAVLLVVLLVLLAWDWDPPPDDPFWTWTAHNVHRSYIYIYGHPVVSQVPPPPVPRDDPVPCDLVVQPPDEAEDEDADLVRQVVSLVSQVVSPKAWDDWDDDPPDDVQAKTKTWIAHNRNHIYMYMYGDPVVVVVVVVVVVVVVVVVVVVVVD/DQQADEAEDEDQDAVLLVVLLVLLAWDWDPPPDDPFWTWTAHNVHRSYIYIYGHPVVSQVPPPPVGRDDPVPCDLVVLPPDEAEDEDADLVRQVVSLVSQVVSPKAWDDWDDDPPDDVQAKTKTWIAHNRNHIYMYMYGDPVVVVVVVVVVVVVVVVVVVVVVD

Radius of gyration: 19.04 Å; Cα contacts (8 Å, |Δi|>4): 637; chains: 2; bounding box: 45×48×47 Å

Organism: Coccidioides immitis (strain RS) (NCBI:txid246410)

Nearest PDB structures (foldseek):
  4z04-assembly1_A-2  TM=6.430E-01  e=4.430E-06  Brucella abortus 2308
  3ey7-assembly1_B  TM=7.082E-01  e=1.910E-05  Vibrio cholerae
  3ey8-assembly1_A  TM=6.818E-01  e=3.842E-05  Vibrio cholerae
  3hnq-assembly1_A  TM=6.645E-01  e=3.606E-05  Salmonella enterica subsp. enterica serovar Typhimurium
  3huh-assembly2_C  TM=6.314E-01  e=1.132E-04  Salmonella enterica subsp. enterica serovar Typhimurium

Solvent-accessible surface area (backbone atoms only — not comparable to full-atom values): 17241 Å² total; per-residue (Å²): 133,91,61,39,43,36,43,35,36,54,31,95,45,62,68,61,49,49,52,37,43,41,74,72,46,28,39,76,34,69,64,64,38,59,98,52,29,40,25,30,28,30,71,86,33,70,44,42,28,40,32,42,18,29,54,74,57,42,50,59,73,40,56,77,96,60,59,64,68,78,89,61,73,45,66,72,28,30,60,56,44,42,39,31,36,69,34,93,33,65,66,48,30,52,50,53,30,51,49,40,31,76,59,62,23,41,60,51,70,67,57,78,48,84,91,50,50,69,79,45,41,43,40,34,32,29,25,48,82,76,40,44,35,37,30,30,34,20,63,30,64,69,57,52,50,51,39,52,52,43,39,51,52,51,52,50,53,52,53,54,56,69,74,97,132,91,62,40,43,35,43,35,36,55,31,95,45,61,68,62,48,50,51,38,43,42,73,72,44,27,39,75,34,69,62,65,37,58,99,51,27,41,25,31,27,30,71,88,36,71,44,42,29,38,33,41,17,29,52,74,56,41,51,58,74,40,54,77,94,60,59,65,69,75,89,61,71,47,66,70,29,30,60,54,43,42,39,31,37,70,34,95,34,65,66,48,30,52,50,53,31,50,49,40,31,75,61,63,24,42,58,49,70,69,56,77,50,85,93,52,50,69,79,46,40,43,40,35,32,28,24,47,83,76,41,45,37,36,30,30,34,17,64,30,65,70,57,51,52,52,38,52,51,43,39,52,54,50,53,52,54,52,54,53,58,72,72,103

Secondary structure (DSSP, 8-state):
----EEEEEEES-HHHHHHHHHHTTEEE-SSS--SSEEEEEESS-TTEEEEEEEHHHHHTTS-GGG---GGG--GGGGGG-EEEEE-SSHHHHHHHHHHHHHTT-EEEEEP--TT--TTTEEEEEEE-TT--EEEEEEE-HHHHHHHHHHHHHHHHHHHHHHH-/----EEEEEEES-HHHHHHHHHHTTEEE-SSS--SSEEEEEESS-TTEEEEEEEHHHHHTTS-GGG---GGG--GGGGGG-EEEEE-SSHHHHHHHHHHHHHTT-EEEEEP--TT--TTTEEEEEEE-TT--EEEEEEE-HHHHHHHHHHHHHHHHHHHHHHH-

Sequence (328 aa):
MAFPVFINLSTTKLSAATTFYETMGFIKHPFFSSEHGHAMVHSRNHDIVVMISSADHFQKFIPASRRTPETTIDEVSKNVVLLGLPAKSKQEVDELVERAASAGGKAFPAVKMEGCDESMMYTRAFADLDGYLWEMVWCEEGMVKMADEALSKRIEELEKKSDAMAFPVFINLSTTKLSAATTFYETMGFIKHPFFSSEHGHAMVHSRNHDIVVMISSADHFQKFIPASRRTPETTIDEVSKNVVLLGLPAKSKQEVDELVERAASAGGKAFPAVKMEGCDESMMYTRAFADLDGYLWEMVWCEEGMVKMADEALSKRIEELEKKSDA

pLDDT: mean 90.02, std 11.61, range [49.31, 98.62]